Protein AF-A0A971AWN5-F1 (afdb_monomer)

Radius of gyration: 19.55 Å; Cα contacts (8 Å, |Δi|>4): 486; chains: 1; bounding box: 45×40×51 Å

Solvent-accessible surface area (backbone atoms only — not comparable to full-atom values): 12858 Å² total; per-residue (Å²): 93,34,35,28,29,27,16,75,48,89,52,53,80,24,42,32,23,41,45,63,43,64,21,57,21,34,40,41,29,32,72,80,79,68,49,71,48,74,44,77,41,77,90,55,98,41,73,68,56,18,37,55,49,42,50,50,52,44,56,74,70,57,29,44,31,37,40,26,28,34,68,48,71,76,54,46,54,55,36,46,76,71,64,21,48,52,29,45,69,43,64,96,35,28,42,47,54,49,54,54,32,40,77,67,66,72,51,49,39,76,94,58,64,89,60,84,69,68,22,35,26,29,27,9,67,35,62,50,54,80,22,43,41,17,67,30,65,89,62,25,45,12,35,29,36,30,36,73,86,76,67,50,72,46,53,45,77,44,81,83,72,62,94,88,68,89,73,67,58,67,59,54,48,52,40,54,74,74,54,38,32,32,37,38,25,50,38,74,55,65,71,61,49,54,54,35,49,75,71,63,25,46,50,27,59,42,76,75,89,38,29,39,47,56,50,52,52,31,50,77,69,68,67,53,54,71,56,64,80,73,60,99,76,74,79,81,126

Sequence (237 aa):
MKIAVGSLGTNLDAWVGGKFGYCPQFIIVDSDTMDYVVVPMPPAESEQEASLKAIRTVARNGAAVLIVQKAMPACCQVMTSLGIEVVDGVDGLTVRQAVERYLRQQLAAPESRKGAPPKIAVAALGPDLGAWVGNRFDGACYFVVVDPATMSHEALEVEPVQAGQHLRLDTIRKLVEHGVNVVATTAITPPCCQALWSLAIDVVIVKGGATVAQVVEQFKRGELGEPQAMWPGEESR

Mean predicted aligned error: 14.57 Å

pLDDT: mean 77.33, std 15.97, range [30.47, 97.44]

Nearest PDB structures (foldseek):
  2wfb-assembly1_A  TM=9.214E-01  e=1.930E-09  Megalodesulfovibrio gigas
  1rdu-assembly1_A  TM=8.723E-01  e=8.383E-08  Thermotoga maritima
  1o13-assembly1_A  TM=8.690E-01  e=3.475E-07  Thermotoga maritima
  1t3v-assembly1_A  TM=8.089E-01  e=1.462E-07  Thermotoga maritima
  2yx6-assembly2_C  TM=8.364E-01  e=8.784E-07  Pyrococcus horikoshii OT3

Foldseek 3Di:
DKEKFQFPDFDQQTWGADEQLGRQWIWIADLVPRDTDIGGQPDDPDSVRSLVVSLCVCVVVVAQEYEHQHYFPVSCVSCVVSNRQYFYNDGPDGNNRRSVCVVVVNTDGPVPDPDQPAWEWFQFCDADQQTFGDAEPLGGQWTWTARLVVRDTGTDGDDRDDPPDDEPVVVLVVCVVVRHQEYEHQDYDPVNCVVCSVSNRAYFHDHGPDGNNRVSVCVVVVNGDHRPPPDVPPPDD

Structure (mmCIF, N/CA/C/O backbone):
data_AF-A0A971AWN5-F1
#
_entry.id   AF-A0A971AWN5-F1
#
loop_
_atom_site.group_PDB
_atom_site.id
_atom_site.type_symbol
_atom_site.label_atom_id
_atom_site.label_alt_id
_atom_site.label_comp_id
_atom_site.label_asym_id
_atom_site.label_entity_id
_atom_site.label_seq_id
_atom_site.pdbx_PDB_ins_code
_atom_site.Cartn_x
_atom_site.Cartn_y
_atom_site.Cartn_z
_atom_site.occupancy
_atom_site.B_iso_or_equiv
_atom_site.auth_seq_id
_atom_site.auth_comp_id
_atom_site.auth_asym_id
_atom_site.auth_atom_id
_atom_site.pdbx_PDB_model_num
ATOM 1 N N . MET A 1 1 ? -20.057 6.122 13.475 1.00 90.50 1 MET A N 1
ATOM 2 C CA . MET A 1 1 ? -19.485 5.530 12.221 1.00 90.50 1 MET A CA 1
ATOM 3 C C . MET A 1 1 ? -18.507 4.421 12.598 1.00 90.50 1 MET A C 1
ATOM 5 O O . MET A 1 1 ? -17.886 4.533 13.639 1.00 90.50 1 MET A O 1
ATOM 9 N N . LYS A 1 2 ? -18.311 3.364 11.794 1.00 94.44 2 LYS A N 1
ATOM 10 C CA . LYS A 1 2 ? -17.345 2.298 12.137 1.00 94.44 2 LYS A CA 1
ATOM 11 C C . LYS A 1 2 ? -15.993 2.464 11.445 1.00 94.44 2 LYS A C 1
ATOM 13 O O . LYS A 1 2 ? -15.945 2.644 10.229 1.00 94.44 2 LYS A O 1
ATOM 18 N N . ILE A 1 3 ? -14.914 2.326 12.210 1.00 95.69 3 ILE A N 1
ATOM 19 C CA . ILE A 1 3 ? -13.521 2.419 11.758 1.00 95.69 3 ILE A CA 1
ATOM 20 C C . ILE A 1 3 ? -12.818 1.097 12.085 1.00 95.69 3 ILE A C 1
ATOM 22 O O . ILE A 1 3 ? -12.756 0.691 13.243 1.00 95.69 3 ILE A O 1
ATOM 26 N N . ALA A 1 4 ? -12.293 0.411 11.076 1.00 95.31 4 ALA A N 1
ATOM 27 C CA . ALA A 1 4 ? -11.466 -0.778 11.241 1.00 95.31 4 ALA A CA 1
ATOM 28 C C . ALA A 1 4 ? -9.995 -0.385 11.375 1.00 95.31 4 ALA A C 1
ATOM 30 O O . ALA A 1 4 ? -9.481 0.354 10.543 1.00 95.31 4 ALA A O 1
ATOM 31 N N . VAL A 1 5 ? -9.295 -0.915 12.374 1.00 95.00 5 VAL A N 1
ATOM 32 C CA . VAL A 1 5 ? -7.870 -0.639 12.592 1.00 95.00 5 VAL A CA 1
ATOM 33 C C . VAL A 1 5 ? -7.088 -1.945 12.664 1.00 95.00 5 VAL A C 1
ATOM 35 O O . VAL A 1 5 ? -7.406 -2.814 13.476 1.00 95.00 5 VAL A O 1
ATOM 38 N N . GLY A 1 6 ? -6.064 -2.102 11.823 1.00 93.44 6 GLY A N 1
ATOM 39 C CA . GLY A 1 6 ? -5.128 -3.225 11.917 1.00 93.44 6 GLY A CA 1
ATOM 40 C C . GLY A 1 6 ? -4.285 -3.107 13.186 1.00 93.44 6 GLY A C 1
ATOM 41 O O . GLY A 1 6 ? -3.594 -2.104 13.371 1.00 93.44 6 GLY A O 1
ATOM 42 N N . SER A 1 7 ? -4.350 -4.100 14.076 1.00 92.56 7 SER A N 1
ATOM 43 C CA . SER A 1 7 ? -3.724 -4.015 15.400 1.00 92.56 7 SER A CA 1
ATOM 44 C C . SER A 1 7 ? -2.866 -5.227 15.733 1.00 92.56 7 SER A C 1
ATOM 46 O O . SER A 1 7 ? -3.176 -6.357 15.358 1.00 92.56 7 SER A O 1
ATOM 48 N N . LEU A 1 8 ? -1.814 -4.988 16.517 1.00 88.69 8 LEU A N 1
ATOM 49 C CA . LEU A 1 8 ? -0.983 -6.027 17.128 1.00 88.69 8 LEU A CA 1
ATOM 50 C C . LEU A 1 8 ? -1.543 -6.533 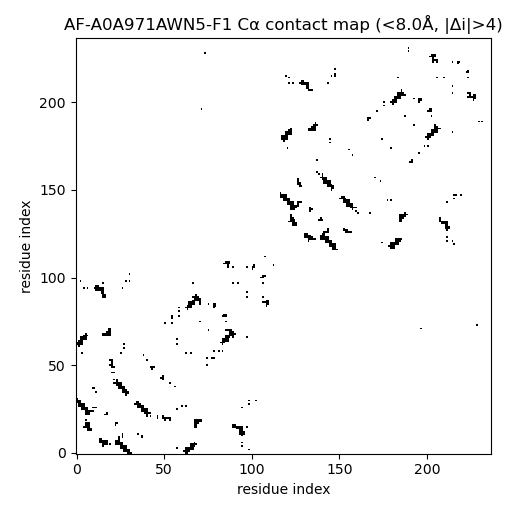18.470 1.00 88.69 8 LEU A C 1
ATOM 52 O O . LEU A 1 8 ? -0.975 -7.447 19.060 1.00 88.69 8 LEU A O 1
ATOM 56 N N . GLY A 1 9 ? -2.648 -5.966 18.963 1.00 90.56 9 GLY A N 1
ATOM 57 C CA . GLY A 1 9 ? -3.267 -6.345 20.234 1.00 90.56 9 GLY A CA 1
ATOM 58 C C . GLY A 1 9 ? -4.792 -6.237 20.210 1.00 90.56 9 GLY A C 1
ATOM 59 O O . GLY A 1 9 ? -5.392 -5.879 19.202 1.00 90.56 9 GLY A O 1
ATOM 60 N N . THR A 1 10 ? -5.427 -6.635 21.308 1.00 94.44 10 THR A N 1
ATOM 61 C CA . THR A 1 10 ? -6.881 -6.865 21.387 1.00 94.44 10 THR A CA 1
ATOM 62 C C . THR A 1 10 ? -7.623 -5.735 22.107 1.00 94.44 10 THR A C 1
ATOM 64 O O . THR A 1 10 ? -8.725 -5.944 22.604 1.00 94.44 10 THR A O 1
ATOM 67 N N . ASN A 1 11 ? -7.012 -4.560 22.258 1.00 94.56 11 ASN A N 1
ATOM 68 C CA . ASN A 1 11 ? -7.603 -3.423 22.964 1.00 94.56 11 ASN A CA 1
ATOM 69 C C . ASN A 1 11 ? -7.216 -2.096 22.294 1.00 94.56 11 ASN A C 1
ATOM 71 O O . ASN A 1 11 ? -6.336 -2.052 21.438 1.00 94.56 11 ASN A O 1
ATOM 75 N N . LEU A 1 12 ? -7.875 -1.007 22.689 1.00 93.62 12 LEU A N 1
ATOM 76 C CA . LEU A 1 12 ? -7.661 0.316 22.091 1.00 93.62 12 LEU A CA 1
ATOM 77 C C . LEU A 1 12 ? -6.273 0.918 22.377 1.00 93.62 12 LEU A C 1
ATOM 79 O O . LEU A 1 12 ? -5.834 1.807 21.650 1.00 93.62 12 LEU A O 1
ATOM 83 N N . ASP A 1 13 ? -5.580 0.436 23.406 1.00 94.31 13 ASP A N 1
ATOM 84 C CA . ASP A 1 13 ? -4.236 0.896 23.773 1.00 94.31 13 ASP A CA 1
ATOM 85 C C . ASP A 1 13 ? -3.136 0.087 23.065 1.00 94.31 13 ASP A C 1
ATOM 87 O O . ASP A 1 13 ? -1.954 0.417 23.154 1.00 94.31 13 ASP A O 1
ATOM 91 N N . ALA A 1 14 ? -3.517 -0.953 22.319 1.00 92.12 14 ALA A N 1
ATOM 92 C CA . ALA A 1 14 ? -2.613 -1.712 21.482 1.00 92.12 14 ALA A CA 1
ATOM 93 C C . ALA A 1 14 ? -2.125 -0.871 20.302 1.00 92.12 14 ALA A C 1
ATOM 95 O O . ALA A 1 14 ? -2.829 -0.002 19.786 1.00 92.12 14 ALA A O 1
ATOM 96 N N . TRP A 1 15 ? -0.918 -1.180 19.843 1.00 89.94 15 TRP A N 1
ATOM 97 C CA . TRP A 1 15 ? -0.309 -0.524 18.695 1.00 89.94 15 TRP A CA 1
ATOM 98 C C . TRP A 1 15 ? -1.048 -0.864 17.398 1.00 89.94 15 TRP A C 1
ATOM 100 O O . TRP A 1 15 ? -1.456 -2.014 17.175 1.00 89.94 15 TRP A O 1
ATOM 110 N N . VAL A 1 16 ? -1.187 0.139 16.532 1.00 89.56 16 VAL A N 1
ATOM 111 C CA . VAL A 1 16 ? -1.478 -0.070 15.113 1.00 89.56 16 VAL A CA 1
ATOM 112 C C . VAL A 1 16 ? -0.302 -0.823 14.512 1.00 89.56 16 VAL A C 1
ATOM 114 O O . VAL A 1 16 ? 0.851 -0.463 14.742 1.00 89.56 16 VAL A O 1
ATOM 117 N N . GLY A 1 17 ? -0.572 -1.888 13.765 1.00 78.50 17 GLY A N 1
ATOM 118 C CA . GLY A 1 17 ? 0.515 -2.625 13.139 1.00 78.50 17 GLY A CA 1
ATOM 119 C C . GLY A 1 17 ? 0.085 -3.807 12.289 1.00 78.50 17 GLY A C 1
ATOM 120 O O . GLY A 1 17 ? -1.039 -4.310 12.369 1.00 78.50 17 GLY A O 1
ATOM 121 N N . GLY A 1 18 ? 1.034 -4.240 11.462 1.00 67.31 18 GLY A N 1
ATOM 122 C CA . GLY A 1 18 ? 0.848 -5.266 10.447 1.00 67.31 18 GLY A CA 1
ATOM 123 C C . GLY A 1 18 ? 0.580 -4.661 9.069 1.00 67.31 18 GLY A C 1
ATOM 124 O O . GLY A 1 18 ? -0.120 -3.656 8.924 1.00 67.31 18 GLY A O 1
ATOM 125 N N . LYS A 1 19 ? 1.145 -5.297 8.038 1.00 67.75 19 LYS A N 1
ATOM 126 C CA . LYS A 1 19 ? 0.747 -5.055 6.647 1.00 67.75 19 LYS A CA 1
ATOM 127 C C . LYS A 1 19 ? -0.703 -5.504 6.469 1.00 67.75 19 LYS A C 1
ATOM 129 O O . LYS A 1 19 ? -1.114 -6.486 7.087 1.00 67.75 19 LYS A O 1
ATOM 134 N N . PHE A 1 20 ? -1.455 -4.835 5.601 1.00 64.75 20 PHE A N 1
ATOM 135 C CA . PHE A 1 20 ? -2.801 -5.263 5.233 1.00 64.75 20 PHE A CA 1
ATOM 136 C C . PHE A 1 20 ? -2.797 -6.747 4.817 1.00 64.75 20 PHE A C 1
ATOM 138 O O . PHE A 1 20 ? -1.943 -7.168 4.045 1.00 64.75 20 PHE A O 1
ATOM 145 N N . GLY A 1 21 ? -3.690 -7.551 5.407 1.00 59.72 21 GLY A N 1
ATOM 146 C CA . GLY A 1 21 ? -3.717 -9.016 5.259 1.00 59.72 21 GLY A CA 1
ATOM 147 C C . GLY A 1 21 ? -2.885 -9.795 6.292 1.00 59.72 21 GLY A C 1
ATOM 148 O O . GLY A 1 21 ? -3.270 -10.899 6.659 1.00 59.72 21 GLY A O 1
ATOM 149 N N . TYR A 1 22 ? -1.817 -9.210 6.839 1.00 70.88 22 TYR A N 1
ATOM 150 C CA . TYR A 1 22 ? -0.927 -9.835 7.834 1.00 70.88 22 TYR A CA 1
ATOM 151 C C . TYR A 1 22 ? -1.063 -9.248 9.244 1.00 70.88 22 TYR A C 1
ATOM 153 O O . TYR A 1 22 ? -0.309 -9.606 10.150 1.00 70.88 22 TYR A O 1
ATOM 161 N N . CYS A 1 23 ? -2.016 -8.341 9.449 1.00 79.38 23 CYS A N 1
ATOM 162 C CA . CYS A 1 23 ? -2.439 -7.950 10.785 1.00 79.38 23 CYS A CA 1
ATOM 163 C C . CYS A 1 23 ? -3.038 -9.182 11.487 1.00 79.38 23 CYS A C 1
ATOM 165 O O . CYS A 1 23 ? -3.909 -9.828 10.902 1.00 79.38 23 CYS A O 1
ATOM 167 N N . PRO A 1 24 ? -2.641 -9.502 12.731 1.00 83.69 24 PRO A N 1
ATOM 168 C CA . PRO A 1 24 ? -3.199 -10.646 13.453 1.00 83.69 24 PRO A CA 1
ATOM 169 C C . PRO A 1 24 ? -4.681 -10.447 13.803 1.00 83.69 24 PRO A C 1
ATOM 171 O O . PRO A 1 24 ? -5.397 -11.418 14.046 1.00 83.69 24 PRO A O 1
ATOM 174 N N . GLN A 1 25 ? -5.158 -9.200 13.819 1.00 91.56 25 GLN A N 1
ATOM 175 C CA . GLN A 1 25 ? -6.564 -8.856 14.005 1.00 91.56 25 GLN A CA 1
ATOM 176 C C . GLN A 1 25 ? -6.890 -7.447 13.513 1.00 91.56 25 GLN A C 1
ATOM 178 O O . GLN A 1 25 ? -6.012 -6.592 13.368 1.00 91.56 25 GLN A O 1
ATOM 183 N N . PHE A 1 26 ? -8.184 -7.211 13.323 1.00 94.31 26 PHE A N 1
ATOM 184 C CA . PHE A 1 26 ? -8.759 -5.881 13.183 1.00 94.31 26 PHE A CA 1
ATOM 185 C C . PHE A 1 26 ? -9.537 -5.522 14.444 1.00 94.31 26 PHE A C 1
ATOM 187 O O . PHE A 1 26 ? -10.319 -6.329 14.945 1.00 94.31 26 PHE A O 1
ATOM 194 N N . ILE A 1 27 ? -9.360 -4.302 14.935 1.00 96.31 27 ILE A N 1
ATOM 195 C CA . ILE A 1 27 ? -10.250 -3.714 15.934 1.00 96.31 27 ILE A CA 1
ATOM 196 C C . ILE A 1 27 ? -11.247 -2.829 15.193 1.00 96.31 27 ILE A C 1
ATOM 198 O O . ILE A 1 27 ? -10.849 -1.867 14.540 1.00 96.31 27 ILE A O 1
ATOM 202 N N . ILE A 1 28 ? -12.532 -3.169 15.263 1.00 97.00 28 ILE A N 1
ATOM 203 C CA . ILE A 1 28 ? -13.610 -2.368 14.679 1.00 97.00 28 ILE A CA 1
ATOM 204 C C . ILE A 1 28 ? -14.155 -1.468 15.780 1.00 97.00 28 ILE A C 1
ATOM 206 O O . ILE A 1 28 ? -14.743 -1.969 16.735 1.00 97.00 28 ILE A O 1
ATOM 210 N N . VAL A 1 29 ? -13.941 -0.165 15.646 1.00 97.19 29 VAL A N 1
ATOM 211 C CA . VAL A 1 29 ? -14.307 0.860 16.627 1.00 97.19 29 VAL A CA 1
ATOM 212 C C . VAL A 1 29 ? -15.512 1.643 16.116 1.00 97.19 29 VAL A C 1
ATOM 214 O O . VAL A 1 29 ? -15.525 2.064 14.959 1.00 97.19 29 VAL A O 1
ATOM 217 N N . ASP A 1 30 ? -16.515 1.853 16.961 1.00 95.69 30 ASP A N 1
ATOM 218 C CA . ASP A 1 30 ? -17.552 2.851 16.719 1.00 95.69 30 ASP A CA 1
ATOM 219 C C . ASP A 1 30 ? -17.021 4.235 17.116 1.00 95.69 30 ASP A C 1
ATOM 221 O O . ASP A 1 30 ? -16.657 4.467 18.265 1.00 95.69 30 ASP A O 1
ATOM 225 N N . SER A 1 31 ? -16.941 5.157 16.160 1.00 89.81 31 SER A N 1
ATOM 226 C CA . SER A 1 31 ? -16.421 6.511 16.362 1.00 89.81 31 SER A CA 1
ATOM 227 C C . SER A 1 31 ? -17.230 7.345 17.347 1.00 89.81 31 SER A C 1
ATOM 229 O O . SER A 1 31 ? -16.700 8.318 17.876 1.00 89.81 31 SER A O 1
ATOM 231 N N . ASP A 1 32 ? -18.506 7.014 17.545 1.00 89.69 32 ASP A N 1
ATOM 232 C CA . ASP A 1 32 ? -19.436 7.855 18.292 1.00 89.69 32 ASP A CA 1
ATOM 233 C C . ASP A 1 32 ? -19.410 7.483 19.781 1.00 89.69 32 ASP A C 1
ATOM 235 O O . ASP A 1 32 ? -19.494 8.359 20.642 1.00 89.69 32 ASP A O 1
ATOM 239 N N . THR A 1 33 ? -19.231 6.193 20.094 1.00 93.62 33 THR A N 1
ATOM 240 C CA . THR A 1 33 ? -19.182 5.682 21.477 1.00 93.62 33 THR A CA 1
ATOM 241 C C . THR A 1 33 ? -17.792 5.240 21.931 1.00 93.62 33 THR A C 1
ATOM 243 O O . THR A 1 33 ? -17.566 5.091 23.130 1.00 93.62 33 THR A O 1
ATOM 246 N N . MET A 1 34 ? -16.850 5.047 21.002 1.00 90.75 34 MET A N 1
ATOM 247 C CA . MET A 1 34 ? -15.561 4.372 21.215 1.00 90.75 34 MET A CA 1
ATOM 248 C C . MET A 1 34 ? -15.679 2.905 21.660 1.00 90.75 34 MET A C 1
ATOM 250 O O . MET A 1 34 ? -14.679 2.307 22.072 1.00 90.75 34 MET A O 1
ATOM 254 N N . ASP A 1 35 ? -16.863 2.297 21.542 1.00 95.44 35 ASP A N 1
ATOM 255 C CA . ASP A 1 35 ? -17.019 0.853 21.707 1.00 95.44 35 ASP A CA 1
ATOM 256 C C . ASP A 1 35 ? -16.288 0.117 20.588 1.00 95.44 35 ASP A C 1
ATOM 258 O O . ASP A 1 35 ? -16.184 0.604 19.460 1.00 95.44 35 ASP A O 1
ATOM 262 N N . TYR A 1 36 ? -15.776 -1.076 20.884 1.00 97.44 36 TYR A N 1
ATOM 263 C CA . TYR A 1 36 ? -15.017 -1.833 19.903 1.00 97.44 36 TYR A CA 1
ATOM 264 C C . TYR A 1 36 ? -15.255 -3.333 19.982 1.00 97.44 36 TYR A C 1
ATOM 266 O O . TYR A 1 36 ? -15.551 -3.897 21.036 1.00 97.44 36 TYR A O 1
ATOM 274 N N . VAL A 1 37 ? -15.060 -3.989 18.842 1.00 96.44 37 VAL A N 1
ATOM 275 C CA . VAL A 1 37 ? -14.991 -5.445 18.734 1.00 96.44 37 VAL A CA 1
ATOM 276 C C . VAL A 1 37 ? -13.666 -5.853 18.114 1.00 96.44 37 VAL A C 1
ATOM 278 O O . VAL A 1 37 ? -13.151 -5.201 17.205 1.00 96.44 37 VAL A O 1
ATOM 281 N N . VAL A 1 38 ? -13.108 -6.949 18.615 1.00 96.44 38 VAL A N 1
ATOM 282 C CA . VAL A 1 38 ? -11.872 -7.526 18.090 1.00 96.44 38 VAL A CA 1
ATOM 283 C C . VAL A 1 38 ? -12.235 -8.637 17.123 1.00 96.44 38 VAL A C 1
ATOM 285 O O . VAL A 1 38 ? -12.947 -9.575 17.482 1.00 96.44 38 VAL A O 1
ATOM 288 N N . VAL A 1 39 ? -11.732 -8.540 15.898 1.00 94.12 39 VAL A N 1
ATOM 289 C CA . VAL A 1 39 ? -11.942 -9.535 14.853 1.00 94.12 39 VAL A CA 1
ATOM 290 C C . VAL A 1 39 ? -10.604 -10.194 14.524 1.00 94.12 39 VAL A C 1
ATOM 292 O O . VAL A 1 39 ? -9.776 -9.583 13.842 1.00 94.12 39 VAL A O 1
ATOM 295 N N . PRO A 1 40 ? -10.361 -11.423 15.010 1.00 90.50 40 PRO A N 1
ATOM 296 C CA . PRO A 1 40 ? -9.111 -12.118 14.756 1.00 90.50 40 PRO A CA 1
ATOM 297 C C . PRO A 1 40 ? -8.969 -12.460 13.272 1.00 90.50 40 PRO A C 1
ATOM 299 O O . PRO A 1 40 ? -9.936 -12.824 12.599 1.00 90.50 40 PRO A O 1
ATOM 302 N N . MET A 1 41 ? -7.738 -12.387 12.777 1.00 87.31 41 MET A N 1
ATOM 303 C CA . MET A 1 41 ? -7.351 -12.794 11.433 1.00 87.31 41 MET A CA 1
ATOM 304 C C . MET A 1 41 ? -6.483 -14.051 11.541 1.00 87.31 41 MET A C 1
ATOM 306 O O . MET A 1 41 ? -5.282 -13.956 11.789 1.00 87.31 41 MET A O 1
ATOM 310 N N . PRO A 1 42 ? -7.077 -15.251 11.382 1.00 78.69 42 PRO A N 1
ATOM 311 C CA . PRO A 1 42 ? -6.307 -16.485 11.356 1.00 78.69 42 PRO A CA 1
ATOM 312 C C . PRO A 1 42 ? -5.260 -16.438 10.238 1.00 78.69 42 PRO A C 1
ATOM 314 O O . PRO A 1 42 ? -5.568 -15.834 9.198 1.00 78.69 42 PRO A O 1
ATOM 317 N N . PRO A 1 43 ? -4.116 -17.130 10.409 1.00 73.88 43 PRO A N 1
ATOM 318 C CA . PRO A 1 43 ? -3.085 -17.239 9.384 1.00 73.88 43 PRO A CA 1
ATOM 319 C C . PRO A 1 43 ? -3.689 -17.636 8.036 1.00 73.88 43 PRO A C 1
ATOM 321 O O . PRO A 1 43 ? -4.657 -18.397 7.987 1.00 73.88 43 PRO A O 1
ATOM 324 N N . ALA A 1 44 ? -3.130 -17.095 6.962 1.00 74.12 44 ALA A N 1
ATOM 325 C CA . ALA A 1 44 ? -3.507 -17.424 5.594 1.00 74.12 44 ALA A CA 1
ATOM 326 C C . ALA A 1 44 ? -2.351 -18.162 4.915 1.00 74.12 44 ALA A C 1
ATOM 328 O O . ALA A 1 44 ? -1.188 -17.907 5.238 1.00 74.12 44 ALA A O 1
ATOM 329 N N . GLU A 1 45 ? -2.660 -19.049 3.969 1.00 74.69 45 GLU A N 1
ATOM 330 C CA . GLU A 1 45 ? -1.640 -19.823 3.249 1.00 74.69 45 GLU A CA 1
ATOM 331 C C . GLU A 1 45 ? -0.990 -19.016 2.116 1.00 74.69 45 GLU A C 1
ATOM 333 O O . GLU A 1 45 ? 0.086 -19.360 1.631 1.00 74.69 45 GLU A O 1
ATOM 338 N N . SER A 1 46 ? -1.612 -17.902 1.718 1.00 74.50 46 SER A N 1
ATOM 339 C CA . SER A 1 46 ? -1.082 -16.970 0.722 1.00 74.50 46 SER A CA 1
ATOM 340 C C . SER A 1 46 ? -1.442 -15.516 1.036 1.00 74.50 46 SER A C 1
ATOM 342 O O . SER A 1 46 ? -2.441 -15.226 1.696 1.00 74.50 46 SER A O 1
ATOM 344 N N . GLU A 1 47 ? -0.651 -14.582 0.504 1.00 67.31 47 GLU A N 1
ATOM 345 C CA . GLU A 1 47 ? -0.896 -13.131 0.571 1.00 67.31 47 GLU A CA 1
ATOM 346 C C . GLU A 1 47 ? -2.260 -12.735 -0.013 1.00 67.31 47 GLU A C 1
ATOM 348 O O . GLU A 1 47 ? -2.971 -11.874 0.514 1.00 67.31 47 GLU A O 1
ATOM 353 N N . GLN A 1 48 ? -2.649 -13.417 -1.088 1.00 71.31 48 GLN A N 1
ATOM 354 C CA . GLN A 1 48 ? -3.908 -13.210 -1.787 1.00 71.31 48 GLN A CA 1
ATOM 355 C C . GLN A 1 48 ? -5.108 -13.623 -0.928 1.00 71.31 48 GLN A C 1
ATOM 357 O O . GLN A 1 48 ? -6.092 -12.886 -0.826 1.00 71.31 48 GLN A O 1
ATOM 362 N N . GLU A 1 49 ? -5.020 -14.780 -0.270 1.00 78.50 49 GLU A N 1
ATOM 363 C CA . GLU A 1 49 ? -6.046 -15.236 0.663 1.00 78.50 49 GLU A CA 1
ATOM 364 C C . GLU A 1 49 ? -6.145 -14.294 1.871 1.00 78.50 49 GLU A C 1
ATOM 366 O O . GLU A 1 49 ? -7.248 -13.893 2.254 1.00 78.50 49 GLU A O 1
ATOM 371 N N . ALA A 1 50 ? -4.998 -13.881 2.419 1.00 79.06 50 ALA A N 1
ATOM 372 C CA . ALA A 1 50 ? -4.908 -12.956 3.544 1.00 79.06 50 ALA A CA 1
ATOM 373 C C . ALA A 1 50 ? -5.622 -11.628 3.239 1.00 79.06 50 ALA A C 1
ATOM 375 O O . ALA A 1 50 ? -6.467 -11.161 4.009 1.00 79.06 50 ALA A O 1
ATOM 376 N N . SER A 1 51 ? -5.337 -11.069 2.063 1.00 79.50 51 SER A N 1
ATOM 377 C CA . SER A 1 51 ? -5.910 -9.822 1.558 1.00 79.50 51 SER A CA 1
ATOM 378 C C . SER A 1 51 ? -7.414 -9.919 1.313 1.00 79.50 51 SER A C 1
ATOM 380 O O . SER A 1 51 ? -8.178 -9.094 1.813 1.00 79.50 51 SER A O 1
ATOM 382 N N . LEU A 1 52 ? -7.882 -10.951 0.604 1.00 83.00 52 LEU A N 1
ATOM 383 C CA . LEU A 1 52 ? -9.309 -11.128 0.321 1.00 83.00 52 LEU A CA 1
ATOM 384 C C . LEU A 1 52 ? -10.121 -11.337 1.605 1.00 83.00 52 LEU A C 1
ATOM 386 O O . LEU A 1 52 ? -11.236 -10.825 1.744 1.00 83.00 52 LEU A O 1
ATOM 390 N N . LYS A 1 53 ? -9.558 -12.082 2.557 1.00 85.25 53 LYS A N 1
ATOM 391 C CA . LYS A 1 53 ? -10.151 -12.299 3.874 1.00 85.25 53 LYS A CA 1
ATOM 392 C C . LYS A 1 53 ? -10.221 -10.998 4.661 1.00 85.25 53 LYS A C 1
ATOM 394 O O . LYS A 1 53 ? -11.288 -10.693 5.182 1.00 85.25 53 LYS A O 1
ATOM 399 N N . ALA A 1 54 ? -9.149 -10.205 4.685 1.00 86.75 54 ALA A N 1
ATOM 400 C CA . ALA A 1 54 ? -9.144 -8.891 5.322 1.00 86.75 54 ALA A CA 1
ATOM 401 C C . ALA A 1 54 ? -10.212 -7.974 4.710 1.00 86.75 54 ALA A C 1
ATOM 403 O O . ALA A 1 54 ? -11.005 -7.391 5.448 1.00 86.75 54 ALA A O 1
ATOM 404 N N . ILE A 1 55 ? -10.312 -7.933 3.375 1.00 86.81 55 ILE A N 1
ATOM 405 C CA . ILE A 1 55 ? -11.325 -7.139 2.670 1.00 86.81 55 ILE A CA 1
ATOM 406 C C . ILE A 1 55 ? -12.734 -7.526 3.105 1.00 86.81 55 ILE A C 1
ATOM 408 O O . ILE A 1 55 ? -13.519 -6.683 3.542 1.00 86.81 55 ILE A O 1
ATOM 412 N N . ARG A 1 56 ? -13.047 -8.823 3.039 1.00 87.50 56 ARG A N 1
ATOM 413 C CA . ARG A 1 56 ? -14.358 -9.346 3.436 1.00 87.50 56 ARG A CA 1
ATOM 414 C C . ARG A 1 56 ? -14.649 -9.084 4.905 1.00 87.50 56 ARG A C 1
ATOM 416 O O . ARG A 1 56 ? -15.785 -8.764 5.232 1.00 87.50 56 ARG A O 1
ATOM 423 N N . THR A 1 57 ? -13.659 -9.230 5.778 1.00 89.94 57 THR A N 1
ATOM 424 C CA . THR A 1 57 ? -13.806 -8.998 7.215 1.00 89.94 57 THR A CA 1
ATOM 425 C C . THR A 1 57 ? -14.169 -7.547 7.500 1.00 89.94 57 THR A C 1
ATOM 427 O O . THR A 1 57 ? -15.166 -7.296 8.174 1.00 89.94 57 THR A O 1
ATOM 430 N N . VAL A 1 58 ? -13.411 -6.594 6.960 1.00 91.19 58 VAL A N 1
ATOM 431 C CA . VAL A 1 58 ? -13.648 -5.158 7.165 1.00 91.19 58 VAL A CA 1
ATOM 432 C C . VAL A 1 58 ? -15.017 -4.758 6.604 1.00 91.19 58 VAL A C 1
ATOM 434 O O . VAL A 1 58 ? -15.830 -4.179 7.328 1.00 91.19 58 VAL A O 1
ATOM 437 N N . ALA A 1 59 ? -15.330 -5.174 5.373 1.00 86.75 59 ALA A N 1
ATOM 438 C CA . ALA A 1 59 ? -16.607 -4.873 4.726 1.00 86.75 59 ALA A CA 1
ATOM 439 C C . ALA A 1 59 ? -17.812 -5.485 5.465 1.00 86.75 59 ALA A C 1
ATOM 441 O O . ALA A 1 59 ? -18.806 -4.804 5.706 1.00 86.75 59 ALA A O 1
ATOM 442 N N . ARG A 1 60 ? -17.730 -6.754 5.896 1.00 91.31 60 ARG A N 1
ATOM 443 C CA . ARG A 1 60 ? -18.813 -7.429 6.644 1.00 91.31 60 ARG A CA 1
ATOM 444 C C . ARG A 1 60 ? -19.101 -6.786 7.993 1.00 91.31 60 ARG A C 1
ATOM 446 O O . ARG A 1 60 ? -20.228 -6.868 8.469 1.00 91.31 60 ARG A O 1
ATOM 453 N N . ASN A 1 61 ? -18.100 -6.164 8.608 1.00 91.38 61 ASN A N 1
ATOM 454 C CA . ASN A 1 61 ? -18.279 -5.446 9.865 1.00 91.38 61 ASN A CA 1
ATOM 455 C C . ASN A 1 61 ? -18.859 -4.033 9.673 1.00 91.38 61 ASN A C 1
ATOM 457 O O . ASN A 1 61 ? -19.152 -3.360 10.665 1.00 91.38 61 ASN A O 1
ATOM 461 N N . GLY A 1 62 ? -19.082 -3.605 8.425 1.00 86.94 62 GLY A N 1
ATOM 462 C CA . GLY A 1 62 ? -19.666 -2.309 8.087 1.00 86.94 62 GLY A CA 1
ATOM 463 C C . GLY A 1 62 ? -18.738 -1.139 8.394 1.00 86.9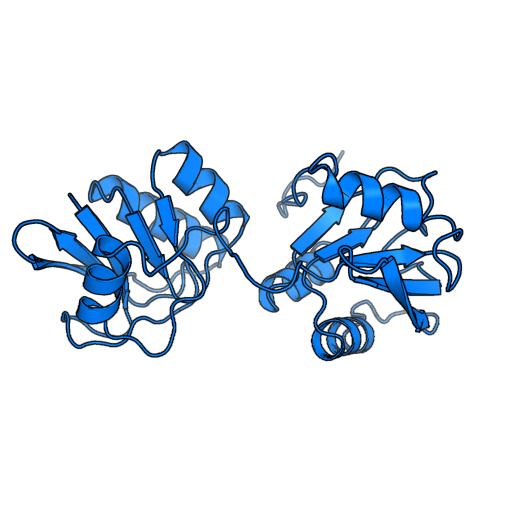4 62 GLY A C 1
ATOM 464 O O . GLY A 1 62 ? -19.220 -0.060 8.728 1.00 86.94 62 GLY A O 1
ATOM 465 N N . ALA A 1 63 ? -17.423 -1.364 8.363 1.00 93.12 63 ALA A N 1
ATOM 466 C CA . ALA A 1 63 ? -16.454 -0.293 8.521 1.00 93.12 63 ALA A CA 1
ATOM 467 C C . ALA A 1 63 ? -16.505 0.636 7.303 1.00 93.12 63 ALA A C 1
ATOM 469 O O . ALA A 1 63 ? -16.451 0.168 6.171 1.00 93.12 63 ALA A O 1
ATOM 470 N N . ALA A 1 64 ? -16.599 1.939 7.551 1.00 89.50 64 ALA A N 1
ATOM 471 C CA . ALA A 1 64 ? -16.510 2.975 6.524 1.00 89.50 64 ALA A CA 1
ATOM 472 C C . ALA A 1 64 ? -15.058 3.404 6.271 1.00 89.50 64 ALA A C 1
ATOM 474 O O . ALA A 1 64 ? -14.755 4.000 5.245 1.00 89.50 64 ALA A O 1
ATOM 475 N N . VAL A 1 65 ? -14.166 3.104 7.217 1.00 92.06 65 VAL A N 1
ATOM 476 C CA . VAL A 1 65 ? -12.764 3.518 7.197 1.00 92.06 65 VAL A CA 1
ATOM 477 C C . VAL A 1 65 ? -11.903 2.347 7.639 1.00 92.06 65 VAL A C 1
ATOM 479 O O . VAL A 1 65 ? -12.255 1.639 8.585 1.00 92.06 65 VAL A O 1
ATOM 482 N N . LEU A 1 66 ? -10.766 2.162 6.987 1.00 92.12 66 LEU A N 1
ATOM 483 C CA . LEU A 1 66 ? -9.724 1.214 7.329 1.00 92.12 66 LEU A CA 1
ATOM 484 C C . LEU A 1 66 ? -8.431 1.973 7.622 1.00 92.12 66 LEU A C 1
ATOM 486 O O . LEU A 1 66 ? -7.907 2.645 6.744 1.00 92.12 66 LEU A O 1
ATOM 490 N N . ILE A 1 67 ? -7.869 1.794 8.813 1.00 92.44 67 ILE A N 1
ATOM 491 C CA . ILE A 1 67 ? -6.572 2.340 9.207 1.00 92.44 67 ILE A CA 1
ATOM 492 C C . ILE A 1 67 ? -5.568 1.200 9.369 1.00 92.44 67 ILE A C 1
ATOM 494 O O . ILE A 1 67 ? -5.782 0.272 10.154 1.00 92.44 67 ILE A O 1
ATOM 498 N N . VAL A 1 68 ? -4.452 1.262 8.648 1.00 90.44 68 VAL A N 1
ATOM 499 C CA . VAL A 1 68 ? -3.387 0.251 8.704 1.00 90.44 68 VAL A CA 1
ATOM 500 C C . VAL A 1 68 ? -2.000 0.877 8.598 1.00 90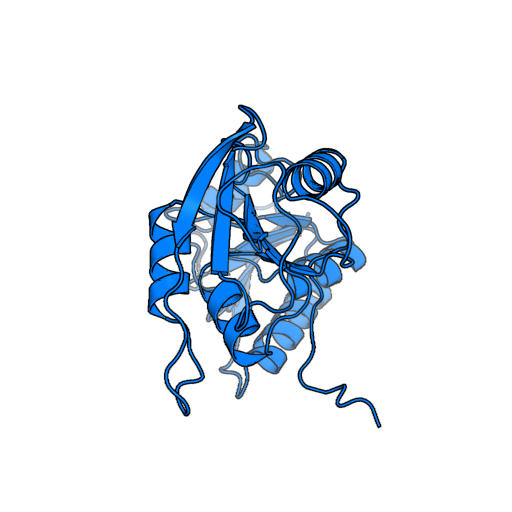.44 68 VAL A C 1
ATOM 502 O O . VAL A 1 68 ? -1.830 1.982 8.089 1.00 90.44 68 VAL A O 1
ATOM 505 N N . GLN A 1 69 ? -0.980 0.134 9.030 1.00 84.88 69 GLN A N 1
ATOM 506 C CA . GLN A 1 69 ? 0.412 0.559 8.865 1.00 84.88 69 GLN A CA 1
ATOM 507 C C . GLN A 1 69 ? 0.797 0.637 7.387 1.00 84.88 69 GLN A C 1
ATOM 509 O O . GLN A 1 69 ? 1.433 1.592 6.951 1.00 84.88 69 GLN A O 1
ATOM 514 N N . LYS A 1 70 ? 0.389 -0.355 6.591 1.00 80.38 70 LYS A N 1
ATOM 515 C CA . LYS A 1 70 ? 0.645 -0.377 5.151 1.00 80.38 70 LYS A CA 1
ATOM 516 C C . LYS A 1 70 ? -0.487 -1.079 4.423 1.00 80.38 70 LYS A C 1
ATOM 518 O O . LYS A 1 70 ? -0.737 -2.257 4.683 1.00 80.38 70 LYS A O 1
ATOM 523 N N . ALA A 1 71 ? -1.138 -0.372 3.510 1.00 77.88 71 ALA A N 1
ATOM 524 C CA . ALA A 1 71 ? -2.137 -0.951 2.628 1.00 77.88 71 ALA A CA 1
ATOM 525 C C . ALA A 1 71 ? -1.488 -1.439 1.325 1.00 77.88 71 ALA A C 1
ATOM 527 O O . ALA A 1 71 ? -0.494 -0.879 0.865 1.00 77.88 71 ALA A O 1
ATOM 528 N N . MET A 1 72 ? -2.025 -2.513 0.746 1.00 70.81 72 MET A N 1
ATOM 529 C CA . MET A 1 72 ? -1.613 -2.962 -0.585 1.00 70.81 72 MET A CA 1
ATOM 530 C C . MET A 1 72 ? -2.423 -2.217 -1.654 1.00 70.81 72 MET A C 1
ATOM 532 O O . MET A 1 72 ? -3.644 -2.160 -1.500 1.00 70.81 72 MET A O 1
ATOM 536 N N . PRO A 1 73 ? -1.816 -1.738 -2.758 1.00 63.84 73 PRO A N 1
ATOM 537 C CA . PRO A 1 73 ? -2.518 -0.952 -3.781 1.00 63.84 73 PRO A CA 1
ATOM 538 C C . PRO A 1 73 ? -3.786 -1.631 -4.317 1.00 63.84 73 PRO A C 1
ATOM 540 O O . PRO A 1 73 ? -4.860 -1.032 -4.333 1.00 63.84 73 PRO A O 1
ATOM 543 N N . ALA A 1 74 ? -3.695 -2.926 -4.638 1.00 65.19 74 ALA A N 1
ATOM 544 C CA . ALA A 1 74 ? -4.837 -3.716 -5.101 1.00 65.19 74 ALA A CA 1
ATOM 545 C C . ALA A 1 74 ? -5.971 -3.795 -4.060 1.00 65.19 74 ALA A C 1
ATOM 547 O O . ALA A 1 74 ? -7.150 -3.829 -4.404 1.00 65.19 74 ALA A O 1
ATOM 548 N N . CYS A 1 75 ? -5.630 -3.799 -2.770 1.00 74.19 75 CYS A N 1
ATOM 549 C CA . CYS A 1 75 ? -6.616 -3.830 -1.695 1.00 74.19 75 CYS A CA 1
ATOM 550 C C . CYS A 1 75 ? -7.256 -2.465 -1.469 1.00 74.19 75 CYS A C 1
ATOM 552 O O . CYS A 1 75 ? -8.458 -2.413 -1.218 1.00 74.19 75 CYS A O 1
ATOM 554 N N . CYS A 1 76 ? -6.481 -1.384 -1.597 1.00 74.50 76 CYS A N 1
ATOM 555 C CA . CYS A 1 76 ? -7.004 -0.022 -1.573 1.00 74.50 76 CYS A CA 1
ATOM 556 C C . CYS A 1 76 ? -8.088 0.151 -2.631 1.00 74.50 76 CYS A C 1
ATOM 558 O O . CYS A 1 76 ? -9.182 0.582 -2.303 1.00 74.50 76 CYS A O 1
ATOM 560 N N . GLN A 1 77 ? -7.829 -0.272 -3.870 1.00 66.88 77 GLN A N 1
ATOM 561 C CA . GLN A 1 77 ? -8.789 -0.117 -4.962 1.00 66.88 77 GLN A CA 1
ATOM 562 C C . GLN A 1 77 ? -10.107 -0.853 -4.687 1.00 66.88 77 GLN A C 1
ATOM 564 O O . GLN A 1 77 ? -11.187 -0.279 -4.825 1.00 66.88 77 GLN A O 1
ATOM 569 N N . VAL A 1 78 ? -10.031 -2.108 -4.228 1.00 74.69 78 VAL A N 1
ATOM 570 C CA . VAL A 1 78 ? -11.231 -2.883 -3.880 1.00 74.69 78 VAL A CA 1
ATOM 571 C C . VAL A 1 78 ? -11.970 -2.247 -2.700 1.00 74.69 78 VAL A C 1
ATOM 573 O O . VAL A 1 78 ? -13.187 -2.105 -2.754 1.00 74.69 78 VAL A O 1
ATOM 576 N N . MET A 1 79 ? -11.262 -1.824 -1.655 1.00 80.50 79 MET A N 1
ATOM 577 C CA . MET A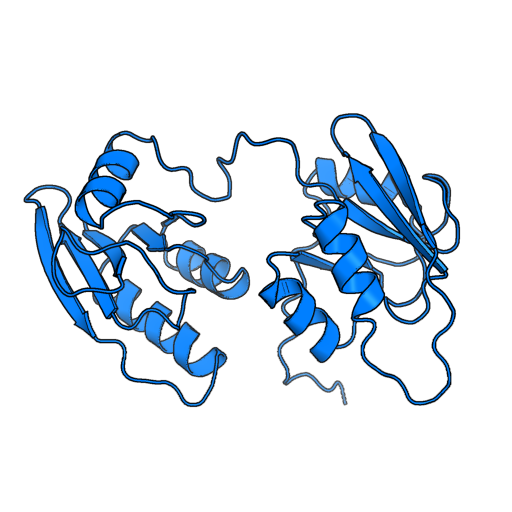 1 79 ? -11.848 -1.137 -0.498 1.00 80.50 79 MET A CA 1
ATOM 578 C C . MET A 1 79 ? -12.561 0.158 -0.893 1.00 80.50 79 MET A C 1
ATOM 580 O O . MET A 1 79 ? -13.730 0.333 -0.555 1.00 80.50 79 MET A O 1
ATOM 584 N N . THR A 1 80 ? -11.912 1.006 -1.689 1.00 77.50 80 THR A N 1
ATOM 585 C CA . THR A 1 80 ? -12.497 2.250 -2.196 1.00 77.50 80 THR A CA 1
ATOM 586 C C . THR A 1 80 ? -13.732 1.969 -3.053 1.00 77.50 80 THR A C 1
ATOM 588 O O . THR A 1 80 ? -14.745 2.648 -2.903 1.00 77.50 80 THR A O 1
ATOM 591 N N . SER A 1 81 ? -13.715 0.915 -3.883 1.00 72.56 81 SER A N 1
ATOM 592 C CA . SER A 1 81 ? -14.888 0.493 -4.672 1.00 72.56 81 SER A CA 1
ATOM 593 C C . SER A 1 81 ? -16.074 0.041 -3.807 1.00 72.56 81 SER A C 1
ATOM 595 O O . SER A 1 81 ? -17.227 0.148 -4.222 1.00 72.56 81 SER A O 1
ATOM 597 N N . LEU A 1 82 ? -15.796 -0.428 -2.586 1.00 76.12 82 LEU A N 1
ATOM 598 C CA . LEU A 1 82 ? -16.786 -0.789 -1.571 1.00 76.12 82 LEU A CA 1
ATOM 599 C C . LEU A 1 82 ? -17.221 0.414 -0.714 1.00 76.12 82 LEU A C 1
ATOM 601 O O . LEU A 1 82 ? -17.997 0.235 0.223 1.00 76.12 82 LEU A O 1
ATOM 605 N N . GLY A 1 83 ? -16.737 1.624 -1.019 1.00 77.31 83 GLY A N 1
ATOM 606 C CA . GLY A 1 83 ? -17.014 2.837 -0.251 1.00 77.31 83 GLY A CA 1
ATOM 607 C C . GLY A 1 83 ? -16.260 2.911 1.079 1.00 77.31 83 GLY A C 1
ATOM 608 O O . GLY A 1 83 ? -16.691 3.635 1.972 1.00 77.31 83 GLY A O 1
ATOM 609 N N . ILE A 1 84 ? -15.174 2.147 1.228 1.00 86.12 84 ILE A N 1
ATOM 610 C CA . ILE A 1 84 ? -14.342 2.118 2.433 1.00 86.12 84 ILE A CA 1
ATOM 611 C C . ILE A 1 84 ? -13.119 3.000 2.191 1.00 86.12 84 ILE A C 1
ATOM 613 O O . ILE A 1 84 ? -12.299 2.707 1.320 1.00 86.12 84 ILE A O 1
ATOM 617 N N . GLU A 1 85 ? -12.975 4.060 2.979 1.00 85.62 85 GLU A N 1
ATOM 618 C CA . GLU A 1 85 ? -11.782 4.902 2.959 1.00 85.62 85 GLU A CA 1
ATOM 619 C C . GLU A 1 85 ? -10.595 4.129 3.537 1.00 85.62 85 GLU A C 1
ATOM 621 O O . GLU A 1 85 ? -10.690 3.548 4.617 1.00 85.62 85 GLU A O 1
ATOM 626 N N . VAL A 1 86 ? -9.459 4.129 2.844 1.00 86.81 86 VAL A N 1
ATOM 627 C CA . VAL A 1 86 ? -8.232 3.497 3.339 1.00 86.81 86 VAL A CA 1
ATOM 628 C C . VAL A 1 86 ? -7.252 4.571 3.775 1.00 86.81 86 VAL A C 1
ATOM 630 O O . VAL A 1 86 ? -6.931 5.470 3.010 1.00 86.81 86 VAL A O 1
ATOM 633 N N . VAL A 1 87 ? -6.753 4.446 4.997 1.00 87.38 87 VAL A N 1
ATOM 634 C CA . VAL A 1 87 ? -5.736 5.295 5.611 1.00 87.38 87 VAL A CA 1
ATOM 635 C C . VAL A 1 87 ? -4.530 4.409 5.906 1.00 87.38 87 VAL A C 1
ATOM 637 O O . VAL A 1 87 ? -4.593 3.498 6.736 1.00 87.38 87 VAL A O 1
ATOM 640 N N . ASP A 1 88 ? -3.434 4.647 5.193 1.00 86.31 88 ASP A N 1
ATOM 641 C CA . ASP A 1 88 ? -2.198 3.876 5.299 1.00 86.31 88 ASP A CA 1
ATOM 642 C C . ASP A 1 88 ? -1.045 4.705 5.886 1.00 86.31 88 ASP A C 1
ATOM 644 O O . ASP A 1 88 ? -1.179 5.898 6.154 1.00 86.31 88 ASP A O 1
ATOM 648 N N . GLY A 1 89 ? 0.100 4.065 6.141 1.00 78.62 89 GLY A N 1
ATOM 649 C CA . GLY A 1 89 ? 1.279 4.737 6.695 1.00 78.62 89 GLY A CA 1
ATOM 650 C C . GLY A 1 89 ? 1.160 5.085 8.180 1.00 78.62 89 GLY A C 1
ATOM 651 O O . GLY A 1 89 ? 1.940 5.892 8.685 1.00 78.62 89 GLY A O 1
ATOM 652 N N . VAL A 1 90 ? 0.188 4.503 8.888 1.00 83.88 90 VAL A N 1
ATOM 653 C CA . VAL A 1 90 ? -0.043 4.786 10.306 1.00 83.88 90 VAL A CA 1
ATOM 654 C C . VAL A 1 90 ? 0.829 3.881 11.166 1.00 83.88 90 VAL A C 1
ATOM 656 O O . VAL A 1 90 ? 0.541 2.699 11.339 1.00 83.88 90 VAL A O 1
ATOM 659 N N . ASP A 1 91 ? 1.891 4.453 11.720 1.00 81.62 91 ASP A N 1
ATOM 660 C CA . ASP A 1 91 ? 2.839 3.763 12.594 1.00 81.62 91 ASP A CA 1
ATOM 661 C C . ASP A 1 91 ? 3.069 4.555 13.888 1.00 81.62 91 ASP A C 1
ATOM 663 O O . ASP A 1 91 ? 2.822 5.763 13.951 1.00 81.62 91 ASP A O 1
ATOM 667 N N . GLY A 1 92 ? 3.529 3.878 14.939 1.00 79.81 92 GLY A N 1
ATOM 668 C CA . GLY A 1 92 ? 3.866 4.502 16.218 1.00 79.81 92 GLY A CA 1
ATOM 669 C C . GLY A 1 92 ? 2.669 5.099 16.966 1.00 79.81 92 GLY A C 1
ATOM 670 O O . GLY A 1 92 ? 2.861 5.967 17.816 1.00 79.81 92 GLY A O 1
ATOM 671 N N . LEU A 1 93 ? 1.447 4.645 16.668 1.00 87.69 93 LEU A N 1
ATOM 672 C CA . LEU A 1 93 ? 0.216 5.059 17.346 1.00 87.69 93 LEU A CA 1
ATOM 673 C C . LEU A 1 93 ? -0.521 3.865 17.938 1.00 87.69 93 LEU A C 1
ATOM 675 O O . LEU A 1 93 ? -0.480 2.761 17.393 1.00 87.69 93 LEU A O 1
ATOM 679 N N . THR A 1 94 ? -1.249 4.103 19.026 1.00 93.94 94 THR A N 1
ATOM 680 C CA . THR A 1 94 ? -2.257 3.150 19.502 1.00 93.94 94 THR A CA 1
ATOM 681 C C . THR A 1 94 ? -3.509 3.205 18.630 1.00 93.94 94 THR A C 1
ATOM 683 O O . THR A 1 94 ? -3.759 4.193 17.937 1.00 93.94 94 THR A O 1
ATOM 686 N N . VAL A 1 95 ? -4.335 2.161 18.682 1.00 94.75 95 VAL A N 1
ATOM 687 C CA . VAL A 1 95 ? -5.621 2.112 17.969 1.00 94.75 95 VAL A CA 1
ATOM 688 C C . VAL A 1 95 ? -6.500 3.308 18.343 1.00 94.75 95 VAL A C 1
ATOM 690 O O . VAL A 1 95 ? -7.037 3.972 17.458 1.00 94.75 95 VAL A O 1
ATOM 693 N N . ARG A 1 96 ? -6.579 3.650 19.636 1.00 94.12 96 ARG A N 1
ATOM 694 C CA . ARG A 1 96 ? -7.280 4.844 20.131 1.00 94.12 96 ARG A CA 1
ATOM 695 C C . ARG A 1 96 ? -6.756 6.114 19.473 1.00 94.12 96 ARG A C 1
ATOM 697 O O . ARG A 1 96 ? -7.534 6.889 18.930 1.00 94.12 96 ARG A O 1
ATOM 704 N N . GLN A 1 97 ? -5.438 6.311 19.505 1.00 90.81 97 GLN A N 1
ATOM 705 C CA . GLN A 1 97 ? -4.801 7.501 18.945 1.00 90.81 97 GLN A CA 1
ATOM 706 C C . GLN A 1 97 ? -5.017 7.602 17.436 1.00 90.81 97 GLN A C 1
ATOM 708 O O . GLN A 1 97 ? -5.225 8.698 16.925 1.00 90.81 97 GLN A O 1
ATOM 713 N N . ALA A 1 98 ? -4.978 6.480 16.721 1.00 92.50 98 ALA A N 1
ATOM 714 C CA . ALA A 1 98 ? -5.228 6.447 15.290 1.00 92.50 98 ALA A CA 1
ATOM 715 C C . ALA A 1 98 ? -6.669 6.864 14.963 1.00 92.50 98 ALA A C 1
ATOM 717 O O . ALA A 1 98 ? -6.870 7.747 14.132 1.00 92.50 98 ALA A O 1
ATOM 718 N N . VAL A 1 99 ? -7.661 6.315 15.671 1.00 93.00 99 VAL A N 1
ATOM 719 C CA . VAL A 1 99 ? -9.071 6.711 15.522 1.00 93.00 99 VAL A CA 1
ATOM 720 C C . VAL A 1 99 ? -9.262 8.196 15.838 1.00 93.00 99 VAL A C 1
ATOM 722 O O . VAL A 1 99 ? -9.823 8.931 15.030 1.00 93.00 99 VAL A O 1
ATOM 725 N N . GLU A 1 100 ? -8.743 8.676 16.968 1.00 91.00 100 GLU A N 1
ATOM 726 C CA . GLU A 1 100 ? -8.868 10.082 17.369 1.00 91.00 100 GLU A CA 1
ATOM 727 C C . GLU A 1 100 ? -8.211 11.041 16.370 1.00 91.00 100 GLU A C 1
ATOM 729 O O . GLU A 1 100 ? -8.776 12.089 16.047 1.00 91.00 100 GLU A O 1
ATOM 734 N N . ARG A 1 101 ? -7.021 10.701 15.857 1.00 87.69 101 ARG A N 1
ATOM 735 C CA . ARG A 1 101 ? -6.341 11.515 14.843 1.00 87.69 101 ARG A CA 1
ATOM 736 C C . ARG A 1 101 ? -7.084 11.498 13.515 1.00 87.69 101 ARG A C 1
ATOM 738 O O . ARG A 1 101 ? -7.175 12.548 12.885 1.00 87.69 101 ARG A O 1
ATOM 745 N N . TYR A 1 102 ? -7.647 10.362 13.113 1.00 87.88 102 TYR A N 1
ATOM 746 C CA . TYR A 1 102 ? -8.498 10.293 11.929 1.00 87.88 102 TYR A CA 1
ATOM 747 C C . TYR A 1 102 ? -9.728 11.203 12.068 1.00 87.88 102 TYR A C 1
ATOM 749 O O . TYR A 1 102 ? -9.967 12.041 11.204 1.00 87.88 102 TYR A O 1
ATOM 757 N N . LEU A 1 103 ? -10.444 11.142 13.197 1.00 86.31 103 LEU A N 1
ATOM 758 C CA . LEU A 1 103 ? -11.619 11.992 13.452 1.00 86.31 103 LEU A CA 1
ATOM 759 C C . LEU A 1 103 ? -11.288 13.492 13.466 1.00 86.31 103 LEU A C 1
ATOM 761 O O . LEU A 1 103 ? -12.125 14.321 13.120 1.00 86.31 103 LEU A O 1
ATOM 765 N N . ARG A 1 104 ? -10.053 13.851 13.830 1.00 83.06 104 ARG A N 1
ATOM 766 C CA . ARG A 1 104 ? -9.532 15.226 13.755 1.00 83.06 104 ARG A CA 1
ATOM 767 C C . ARG A 1 104 ? -9.008 15.614 12.369 1.00 83.06 104 ARG A C 1
ATOM 769 O O . ARG A 1 104 ? -8.439 16.695 12.242 1.00 83.06 104 ARG A O 1
ATOM 776 N N . GLN A 1 105 ? -9.154 14.749 11.364 1.00 78.00 105 GLN A N 1
ATOM 777 C CA . GLN A 1 105 ? -8.601 14.915 10.013 1.00 78.00 105 GLN A CA 1
ATOM 778 C C . GLN A 1 105 ? -7.070 15.098 10.012 1.00 78.00 105 GLN A C 1
ATOM 780 O O . GLN A 1 105 ? -6.499 15.783 9.168 1.00 78.00 105 GLN A O 1
ATOM 785 N N . GLN A 1 106 ? -6.393 14.501 10.998 1.00 72.00 106 GLN A N 1
ATOM 786 C CA . GLN A 1 106 ? -4.933 14.520 11.161 1.00 72.00 106 GLN A CA 1
ATOM 787 C C . GLN A 1 106 ? -4.264 13.262 10.591 1.00 72.00 106 GLN A C 1
ATOM 789 O O . GLN A 1 106 ? -3.038 13.163 10.609 1.00 72.00 106 GLN A O 1
ATOM 794 N N . LEU A 1 107 ? -5.056 12.302 10.109 1.00 71.00 107 LEU A N 1
ATOM 795 C CA . LEU A 1 107 ? -4.600 11.208 9.259 1.00 71.00 107 LEU A CA 1
ATOM 796 C C . LEU A 1 107 ? -5.197 11.418 7.868 1.00 71.00 107 LEU A C 1
ATOM 798 O O . LEU A 1 107 ? -6.375 11.743 7.749 1.00 71.00 107 LEU A O 1
ATOM 802 N N . ALA A 1 108 ? -4.365 11.277 6.842 1.00 54.44 108 ALA A N 1
ATOM 803 C CA . ALA A 1 108 ? -4.734 11.504 5.453 1.00 54.44 108 ALA A CA 1
ATOM 804 C C . ALA A 1 108 ? -4.955 10.162 4.739 1.00 54.44 108 ALA A C 1
ATOM 806 O O . ALA A 1 108 ? -4.121 9.264 4.853 1.00 54.44 108 ALA A O 1
ATOM 807 N N . ALA A 1 109 ? -6.032 10.050 3.956 1.00 47.66 109 ALA A N 1
ATOM 808 C CA . ALA A 1 109 ? -6.139 9.048 2.895 1.00 47.66 109 ALA A CA 1
ATOM 809 C C . ALA A 1 109 ? -4.977 9.221 1.889 1.00 47.66 109 ALA A C 1
ATOM 811 O O . ALA A 1 109 ? -4.486 10.347 1.745 1.00 47.66 109 ALA A O 1
ATOM 812 N N . PRO A 1 110 ? -4.553 8.178 1.148 1.00 46.47 110 PRO A N 1
ATOM 813 C CA . PRO A 1 110 ? -3.490 8.246 0.140 1.00 46.47 110 PRO A CA 1
ATOM 814 C C . PRO A 1 110 ? -3.600 9.455 -0.799 1.00 46.47 110 PRO A C 1
ATOM 816 O O . PRO A 1 110 ? -2.593 10.080 -1.122 1.00 46.47 110 PRO A O 1
ATOM 819 N N . GLU A 1 111 ? -4.825 9.849 -1.152 1.00 41.03 111 GLU A N 1
ATOM 820 C CA . GLU A 1 111 ? -5.118 10.978 -2.047 1.00 41.03 111 GLU A CA 1
ATOM 821 C C . GLU A 1 111 ? -4.927 12.365 -1.407 1.00 41.03 111 GLU A C 1
ATOM 823 O O . GLU A 1 111 ? -4.885 13.381 -2.095 1.00 41.03 111 GLU A O 1
ATOM 828 N N . SER A 1 112 ? -4.760 12.424 -0.085 1.00 38.62 112 SER A N 1
ATOM 829 C CA . SER A 1 112 ? -4.547 13.651 0.694 1.00 38.62 112 SER A CA 1
ATOM 830 C C . SER A 1 112 ? -3.138 13.765 1.291 1.00 38.62 112 SER A C 1
ATOM 832 O O . SER A 1 112 ? -2.879 14.651 2.110 1.00 38.62 112 SER A O 1
ATOM 834 N N . ARG A 1 113 ? -2.181 12.929 0.852 1.00 44.94 113 ARG A N 1
ATOM 835 C CA . ARG A 1 113 ? -0.763 13.062 1.227 1.00 44.94 113 ARG A CA 1
ATOM 836 C C . ARG A 1 113 ? -0.177 14.385 0.706 1.00 44.94 113 ARG A C 1
ATOM 838 O O . ARG A 1 113 ? 0.378 14.461 -0.384 1.00 44.94 113 ARG A O 1
ATOM 845 N N . LYS A 1 114 ? -0.200 15.434 1.535 1.00 32.97 114 LYS A N 1
ATOM 846 C CA . LYS A 1 114 ? 0.787 16.526 1.475 1.00 32.97 114 LYS A CA 1
ATOM 847 C C . LYS A 1 114 ? 2.093 16.044 2.116 1.00 32.97 114 LYS A C 1
ATOM 849 O O . LYS A 1 114 ? 2.374 16.326 3.275 1.00 32.97 114 LYS A O 1
ATOM 854 N N . GLY A 1 115 ? 2.868 15.293 1.342 1.00 40.72 115 GLY A N 1
ATOM 855 C CA . GLY A 1 115 ? 4.299 15.046 1.541 1.00 40.72 115 GLY A CA 1
ATOM 856 C C . GLY A 1 115 ? 5.050 15.445 0.269 1.00 40.72 115 GLY A C 1
ATOM 857 O O . GLY A 1 115 ? 4.405 15.697 -0.749 1.00 40.72 115 GLY A O 1
ATOM 858 N N . ALA A 1 116 ? 6.385 15.545 0.321 1.00 43.31 116 ALA A N 1
ATOM 859 C CA . ALA A 1 116 ? 7.202 15.799 -0.871 1.00 43.31 116 ALA A CA 1
ATOM 860 C C . ALA A 1 116 ? 6.754 14.864 -2.009 1.00 43.31 116 ALA A C 1
ATOM 862 O O . ALA A 1 116 ? 6.445 13.699 -1.738 1.00 43.31 116 ALA A O 1
ATOM 863 N N . PRO A 1 117 ? 6.623 15.373 -3.241 1.00 54.03 117 PRO A N 1
ATOM 864 C CA . PRO A 1 117 ? 5.972 14.619 -4.293 1.00 54.03 117 PRO A CA 1
ATOM 865 C C . PRO A 1 117 ? 6.727 13.306 -4.541 1.00 54.03 117 PRO A C 1
ATOM 867 O O . PRO A 1 117 ? 7.958 13.280 -4.438 1.00 54.03 117 PRO A O 1
ATOM 870 N N . PRO A 1 118 ? 6.005 12.216 -4.842 1.00 68.06 118 PRO A N 1
ATOM 871 C CA . PRO A 1 118 ? 6.616 10.909 -5.017 1.00 68.06 118 PRO A CA 1
ATOM 872 C C . PRO A 1 118 ? 7.701 10.977 -6.093 1.00 68.06 118 PRO A C 1
ATOM 874 O O . PRO A 1 118 ? 7.426 11.375 -7.227 1.00 68.06 118 PRO A O 1
ATOM 877 N N . LYS A 1 119 ? 8.936 10.590 -5.748 1.00 82.75 119 LYS A N 1
ATOM 878 C CA . LYS A 1 119 ? 10.008 10.484 -6.741 1.00 82.75 119 LYS A CA 1
ATOM 879 C C . LYS A 1 119 ? 9.694 9.322 -7.672 1.00 82.75 119 LYS A C 1
ATOM 881 O O . LYS A 1 119 ? 9.385 8.217 -7.215 1.00 82.75 119 LYS A O 1
ATOM 886 N N . ILE A 1 120 ? 9.799 9.569 -8.970 1.00 88.94 120 ILE A N 1
ATOM 887 C CA . ILE A 1 120 ? 9.517 8.587 -10.015 1.00 88.94 120 ILE A CA 1
ATOM 888 C C . ILE A 1 120 ? 10.822 8.143 -10.669 1.00 88.94 120 ILE A C 1
ATOM 890 O O . ILE A 1 120 ? 11.610 8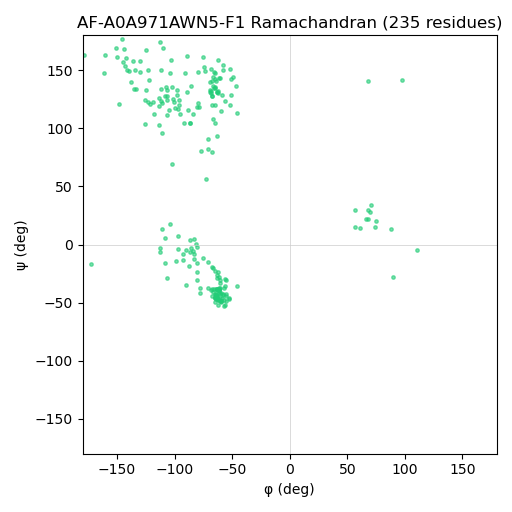.971 -11.104 1.00 88.94 120 ILE A O 1
ATOM 894 N N . ALA A 1 121 ? 11.066 6.841 -10.755 1.00 90.12 121 ALA A N 1
ATOM 895 C CA . ALA A 1 121 ? 12.164 6.276 -11.525 1.00 90.12 121 ALA A CA 1
ATOM 896 C C . ALA A 1 121 ? 11.644 5.742 -12.856 1.00 90.12 121 ALA A C 1
ATOM 898 O O . ALA A 1 121 ? 10.779 4.870 -12.883 1.00 90.12 121 ALA A O 1
ATOM 899 N N . VAL A 1 122 ? 12.186 6.227 -13.966 1.00 90.69 122 VAL A N 1
ATOM 900 C CA . VAL A 1 122 ? 11.786 5.792 -15.307 1.00 90.69 122 VAL A CA 1
ATOM 901 C C . VAL A 1 122 ? 12.875 4.910 -15.902 1.00 90.69 122 VAL A C 1
ATOM 903 O O . VAL A 1 122 ? 14.030 5.319 -16.005 1.00 90.69 122 VAL A O 1
ATOM 906 N N . ALA A 1 123 ? 12.509 3.696 -16.310 1.00 89.12 123 ALA A N 1
ATOM 907 C CA . ALA A 1 123 ? 13.389 2.814 -17.065 1.00 89.12 123 ALA A CA 1
ATOM 908 C C . ALA A 1 123 ? 13.690 3.435 -18.440 1.00 8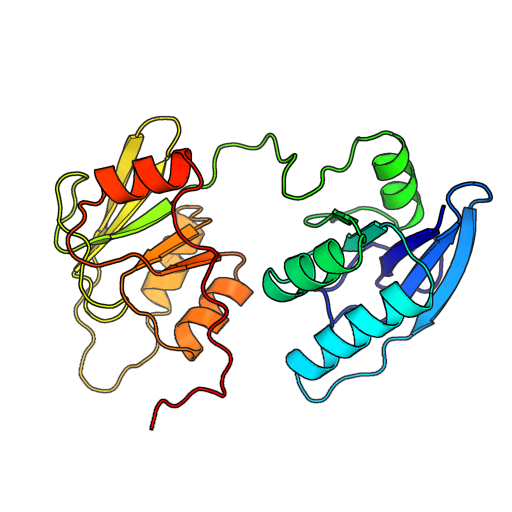9.12 123 ALA A C 1
ATOM 910 O O . ALA A 1 123 ? 12.773 3.655 -19.231 1.00 89.12 123 ALA A O 1
ATOM 911 N N . ALA A 1 124 ? 14.958 3.701 -18.746 1.00 89.38 124 ALA A N 1
ATOM 912 C CA . ALA A 1 124 ? 15.372 4.472 -19.915 1.00 89.38 124 ALA A CA 1
ATOM 913 C C . ALA A 1 124 ? 16.567 3.846 -20.649 1.00 89.38 124 ALA A C 1
ATOM 915 O O . ALA A 1 124 ? 17.349 3.070 -20.092 1.00 89.38 124 ALA A O 1
ATOM 916 N N . LEU A 1 125 ? 16.705 4.205 -21.927 1.00 87.00 125 LEU A N 1
ATOM 917 C CA . LEU A 1 125 ? 17.859 3.856 -22.766 1.00 87.00 125 LEU A CA 1
ATOM 918 C C . LEU A 1 125 ? 19.039 4.824 -22.598 1.00 87.00 125 LEU A C 1
ATOM 920 O O . LEU A 1 125 ? 20.100 4.592 -23.168 1.00 87.00 125 LEU A O 1
ATOM 924 N N . GLY A 1 126 ? 18.862 5.896 -21.827 1.00 87.62 126 GLY A N 1
ATOM 925 C CA . GLY A 1 126 ? 19.873 6.916 -21.568 1.00 87.62 126 GLY A CA 1
ATOM 926 C C . GLY A 1 126 ? 19.674 7.572 -20.197 1.00 87.62 126 GLY A C 1
ATOM 927 O O . GLY A 1 126 ? 18.646 7.338 -19.558 1.00 87.62 126 GLY A O 1
ATOM 928 N N . PRO A 1 127 ? 20.651 8.368 -19.735 1.00 91.06 127 PRO A N 1
ATOM 929 C CA . PRO A 1 127 ? 20.674 8.916 -18.379 1.00 91.06 127 PRO A CA 1
ATOM 930 C C . PRO A 1 127 ? 19.845 10.200 -18.196 1.00 91.06 127 PRO A C 1
ATOM 932 O O . PRO A 1 127 ? 19.693 10.681 -17.077 1.00 91.06 127 PRO A O 1
ATOM 935 N N . ASP A 1 128 ? 19.326 10.790 -19.269 1.00 90.50 128 ASP A N 1
ATOM 936 C CA . ASP A 1 128 ? 18.697 12.111 -19.237 1.00 90.50 128 ASP A CA 1
ATOM 937 C C . ASP A 1 128 ? 17.173 12.078 -19.446 1.00 90.50 128 ASP A C 1
ATOM 939 O O . ASP A 1 128 ? 16.576 11.077 -19.843 1.00 90.50 128 ASP A O 1
ATOM 943 N N . LEU A 1 129 ? 16.522 13.218 -19.197 1.00 88.81 129 LEU A N 1
ATOM 944 C CA . LEU A 1 129 ? 15.075 13.391 -19.371 1.00 88.81 129 LEU A CA 1
ATOM 945 C C . LEU A 1 129 ? 14.600 13.260 -20.835 1.00 88.81 129 LEU A C 1
ATOM 947 O O . LEU A 1 129 ? 13.421 12.995 -21.081 1.00 88.81 129 LEU A O 1
ATOM 951 N N . GLY A 1 130 ? 15.484 13.480 -21.809 1.00 90.00 130 GLY A N 1
ATOM 952 C CA . GLY A 1 130 ? 15.204 13.321 -23.236 1.00 90.00 130 GLY A CA 1
ATOM 953 C C . GLY A 1 130 ? 15.333 11.876 -23.714 1.00 90.00 130 GLY A C 1
ATOM 954 O O . GLY A 1 130 ? 14.878 11.559 -24.815 1.00 90.00 130 GLY A O 1
ATOM 955 N N . ALA A 1 131 ? 15.905 10.995 -22.892 1.00 89.56 131 ALA A N 1
ATOM 956 C CA . ALA A 1 131 ? 16.078 9.598 -23.224 1.00 89.56 131 ALA A CA 1
ATOM 957 C C . ALA A 1 131 ? 14.731 8.909 -23.451 1.00 89.56 131 ALA A C 1
ATOM 959 O O . ALA A 1 131 ? 13.730 9.157 -22.771 1.00 89.56 131 ALA A O 1
ATOM 960 N N . TRP A 1 132 ? 14.728 7.999 -24.418 1.00 88.88 132 TRP A N 1
ATOM 961 C CA . TRP A 1 132 ? 13.587 7.141 -24.686 1.00 88.88 132 TRP A CA 1
ATOM 962 C C . TRP A 1 132 ? 13.414 6.139 -23.551 1.00 88.88 132 TRP A C 1
ATOM 964 O O . TRP A 1 132 ? 14.393 5.576 -23.048 1.00 88.88 132 TRP A O 1
ATOM 974 N N . VAL A 1 133 ? 12.161 5.894 -23.175 1.00 86.69 133 VAL A N 1
ATOM 975 C CA . VAL A 1 133 ? 11.818 4.842 -22.219 1.00 86.69 133 VAL A CA 1
ATOM 976 C C . VAL A 1 133 ? 12.302 3.503 -22.774 1.00 86.69 133 VAL A C 1
ATOM 978 O O . VAL A 1 133 ? 12.031 3.148 -23.923 1.00 86.69 133 VAL A O 1
ATOM 981 N N . GLY A 1 134 ? 13.049 2.775 -21.950 1.00 72.19 134 GLY A N 1
ATOM 982 C CA . GLY A 1 134 ? 13.652 1.502 -22.309 1.00 72.19 134 GLY A CA 1
ATOM 983 C C . GLY A 1 134 ? 12.642 0.367 -22.372 1.00 72.19 134 GLY A C 1
ATOM 984 O O . GLY A 1 134 ? 11.621 0.355 -21.676 1.00 72.19 134 GLY A O 1
ATOM 985 N N . ASN A 1 135 ? 12.959 -0.624 -23.204 1.00 63.59 135 ASN A N 1
ATOM 986 C CA . ASN A 1 135 ? 12.199 -1.861 -23.250 1.00 63.59 135 ASN A CA 1
ATOM 987 C C . ASN A 1 135 ? 12.603 -2.754 -22.073 1.00 63.59 135 ASN A C 1
ATOM 989 O O . ASN A 1 135 ? 13.739 -3.215 -21.999 1.00 63.59 135 ASN A O 1
ATOM 993 N N . ARG A 1 136 ? 11.615 -3.038 -21.220 1.00 64.75 136 ARG A N 1
ATOM 994 C CA . ARG A 1 136 ? 11.652 -3.953 -20.074 1.00 64.75 136 ARG A CA 1
ATOM 995 C C . ARG A 1 136 ? 12.537 -3.524 -18.892 1.00 64.75 136 ARG A C 1
ATOM 997 O O . ARG A 1 136 ? 13.654 -3.039 -19.049 1.00 64.75 136 ARG A O 1
ATOM 1004 N N . PHE A 1 137 ? 12.050 -3.769 -17.676 1.00 63.22 137 PHE A N 1
ATOM 1005 C CA . PHE A 1 137 ? 12.748 -3.523 -16.407 1.00 63.22 137 PHE A CA 1
ATOM 1006 C C . PHE A 1 137 ? 14.109 -4.238 -16.323 1.00 63.22 137 PHE A C 1
ATOM 1008 O O . PHE A 1 137 ? 15.023 -3.746 -15.671 1.00 63.22 137 PHE A O 1
ATOM 1015 N N . ASP A 1 138 ? 14.247 -5.381 -16.997 1.00 57.50 138 ASP A N 1
ATOM 1016 C CA . ASP A 1 138 ? 15.429 -6.243 -17.103 1.00 57.50 138 ASP A CA 1
ATOM 1017 C C . ASP A 1 138 ? 16.330 -5.944 -18.318 1.00 57.50 138 ASP A C 1
ATOM 1019 O O . ASP A 1 138 ? 17.448 -6.461 -18.377 1.00 57.50 138 ASP A O 1
ATOM 1023 N N . GLY A 1 139 ? 15.891 -5.078 -19.237 1.00 60.25 139 GLY A N 1
ATOM 1024 C CA . GLY A 1 139 ? 16.654 -4.610 -20.404 1.00 60.25 139 GLY A CA 1
ATOM 1025 C C . GLY A 1 139 ? 17.033 -3.126 -20.360 1.00 60.25 139 GLY A C 1
ATOM 1026 O O . GLY A 1 139 ? 17.777 -2.663 -21.220 1.00 60.25 139 GLY A O 1
ATOM 1027 N N . ALA A 1 140 ? 16.542 -2.374 -19.369 1.00 62.72 140 ALA A N 1
ATOM 1028 C CA . ALA A 1 140 ? 16.871 -0.964 -19.199 1.00 62.72 140 ALA A CA 1
ATOM 1029 C C . ALA A 1 140 ? 18.357 -0.769 -18.868 1.00 62.72 140 ALA A C 1
ATOM 1031 O O . ALA A 1 140 ? 18.881 -1.459 -17.984 1.00 62.72 140 ALA A O 1
ATOM 1032 N N . CYS A 1 141 ? 18.977 0.197 -19.551 1.00 70.25 141 CYS A N 1
ATOM 1033 C CA . CYS A 1 141 ? 20.356 0.631 -19.320 1.00 70.25 141 CYS A CA 1
ATOM 1034 C C . CYS A 1 141 ? 20.446 1.593 -18.126 1.00 70.25 141 CYS A C 1
ATOM 1036 O O . CYS A 1 141 ? 21.444 1.606 -17.410 1.00 70.25 141 CYS A O 1
ATOM 1038 N N . TYR A 1 142 ? 19.383 2.369 -17.887 1.00 83.69 142 TYR A N 1
ATOM 1039 C CA . TYR A 1 142 ? 19.312 3.345 -16.803 1.00 83.69 142 TYR A CA 1
ATOM 1040 C C . TYR A 1 142 ? 17.933 3.340 -16.134 1.00 83.69 142 TYR A C 1
ATOM 1042 O O . TYR A 1 142 ? 16.913 3.107 -16.786 1.00 83.69 142 TYR A O 1
ATOM 1050 N N . PHE A 1 143 ? 17.894 3.652 -14.839 1.00 88.50 143 PHE A N 1
ATOM 1051 C CA . PHE A 1 143 ? 16.704 4.188 -14.174 1.00 88.50 143 PHE A CA 1
ATOM 1052 C C . PHE A 1 143 ? 16.936 5.665 -13.887 1.00 88.50 143 PHE A C 1
ATOM 1054 O O . PHE A 1 143 ? 17.764 6.010 -13.049 1.00 88.50 143 PHE A O 1
ATOM 1061 N N . VAL A 1 144 ? 16.207 6.535 -14.578 1.00 91.25 144 VAL A N 1
ATOM 1062 C CA . VAL A 1 144 ? 16.274 7.980 -14.354 1.00 91.25 144 VAL A CA 1
ATOM 1063 C C . VAL A 1 144 ? 15.298 8.325 -13.235 1.00 91.25 144 VAL A C 1
ATOM 1065 O O . VAL A 1 144 ? 14.084 8.297 -13.435 1.00 91.25 144 VAL A O 1
ATOM 1068 N N . VAL A 1 145 ? 15.827 8.583 -12.042 1.00 90.88 145 VAL A N 1
ATOM 1069 C CA . VAL A 1 145 ? 15.079 9.019 -10.860 1.00 90.88 145 VAL A CA 1
ATOM 1070 C C . VAL A 1 145 ? 14.814 10.508 -10.987 1.00 90.88 145 VAL A C 1
ATOM 1072 O O . VAL A 1 145 ? 15.750 11.288 -11.097 1.00 90.88 145 VAL A O 1
ATOM 1075 N N . VAL A 1 146 ? 13.549 10.905 -10.961 1.00 89.75 146 VAL A N 1
ATOM 1076 C CA . VAL A 1 146 ? 13.103 12.282 -11.158 1.00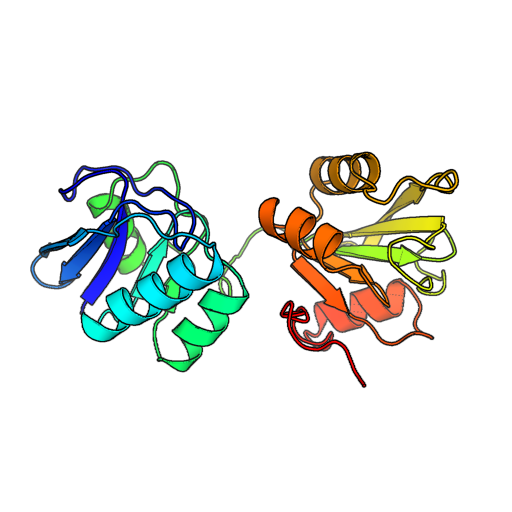 89.75 146 VAL A CA 1
ATOM 1077 C C . VAL A 1 146 ? 12.250 12.718 -9.974 1.00 89.75 146 VAL A C 1
ATOM 1079 O O . VAL A 1 146 ? 11.329 12.014 -9.554 1.00 89.75 146 VAL A O 1
ATOM 1082 N N . ASP A 1 147 ? 12.539 13.904 -9.448 1.00 85.56 147 ASP A N 1
ATOM 1083 C CA . ASP A 1 147 ? 11.620 14.636 -8.581 1.00 85.56 147 ASP A CA 1
ATOM 1084 C C . ASP A 1 147 ? 10.636 15.421 -9.466 1.00 85.56 147 ASP A C 1
ATOM 1086 O O . ASP A 1 147 ? 11.042 16.368 -10.146 1.00 85.56 147 ASP A O 1
ATOM 1090 N N . PRO A 1 148 ? 9.342 15.065 -9.486 1.00 80.62 148 PRO A N 1
ATOM 1091 C CA . PRO A 1 148 ? 8.379 15.684 -10.391 1.00 80.62 148 PRO A CA 1
ATOM 1092 C C . PRO A 1 148 ? 8.020 17.139 -10.030 1.00 80.62 148 PRO A C 1
ATOM 1094 O O . PRO A 1 148 ? 7.456 17.831 -10.883 1.00 80.62 148 PRO A O 1
ATOM 1097 N N . ALA A 1 149 ? 8.327 17.641 -8.822 1.00 77.75 149 ALA A N 1
ATOM 1098 C CA . ALA A 1 149 ? 8.143 19.068 -8.516 1.00 77.75 149 ALA A CA 1
ATOM 1099 C C . ALA A 1 149 ? 9.255 19.928 -9.107 1.00 77.75 149 ALA A C 1
ATOM 1101 O O . ALA A 1 149 ? 8.984 21.014 -9.615 1.00 77.75 149 ALA A O 1
ATOM 1102 N N . THR A 1 150 ? 10.499 19.462 -9.014 1.00 82.50 150 THR A N 1
ATOM 1103 C CA . THR A 1 150 ? 11.674 20.247 -9.416 1.00 82.50 150 THR A CA 1
ATOM 1104 C C . THR A 1 150 ? 12.185 19.893 -10.809 1.00 82.50 150 THR A C 1
ATOM 1106 O O . THR A 1 150 ? 12.977 20.644 -11.370 1.00 82.50 150 THR A O 1
ATOM 1109 N N . MET A 1 151 ? 11.744 18.763 -11.373 1.00 82.88 151 MET A N 1
ATOM 1110 C CA . MET A 1 151 ? 12.316 18.119 -12.565 1.00 82.88 151 MET A CA 1
ATOM 1111 C C . MET A 1 151 ? 13.814 17.789 -12.423 1.00 82.88 151 MET A C 1
ATOM 1113 O O . MET A 1 151 ? 14.484 17.484 -13.412 1.00 82.88 151 MET A O 1
ATOM 1117 N N . SER A 1 152 ? 14.349 17.826 -11.196 1.00 87.00 152 SER A N 1
ATOM 1118 C CA . SER A 1 152 ? 15.700 17.357 -10.899 1.00 87.00 152 SER A CA 1
ATOM 1119 C C . SER A 1 152 ? 15.772 15.855 -11.146 1.00 87.00 152 SER A C 1
ATOM 1121 O O . SER A 1 152 ? 14.854 15.130 -10.751 1.00 87.00 152 SER A O 1
ATOM 1123 N N . HIS A 1 153 ? 16.836 15.395 -11.804 1.00 90.06 153 HIS A N 1
ATOM 1124 C CA . HIS A 1 153 ? 16.988 13.992 -12.164 1.00 90.06 153 HIS A CA 1
ATOM 1125 C C . HIS A 1 153 ? 18.381 13.448 -11.859 1.00 90.06 153 HIS A C 1
ATOM 1127 O O . HIS A 1 153 ? 19.378 14.165 -11.912 1.00 90.06 153 HIS A O 1
ATOM 1133 N N . GLU A 1 154 ? 18.424 12.155 -11.573 1.00 90.62 154 GLU A N 1
ATOM 1134 C CA . GLU A 1 154 ? 19.629 11.372 -11.347 1.00 90.62 154 GLU A CA 1
ATOM 1135 C C . GLU A 1 154 ? 19.512 10.045 -12.097 1.00 90.62 154 GLU A C 1
ATOM 1137 O O . GLU A 1 154 ? 18.479 9.378 -12.042 1.00 90.62 154 GLU A O 1
ATOM 1142 N N . ALA A 1 155 ? 20.565 9.653 -12.809 1.00 88.81 155 ALA A N 1
ATOM 1143 C CA . ALA A 1 155 ? 20.586 8.407 -13.558 1.00 88.81 155 ALA A CA 1
ATOM 1144 C C . ALA A 1 155 ? 21.261 7.301 -12.752 1.00 88.81 155 ALA A C 1
ATOM 1146 O O . ALA A 1 155 ? 22.450 7.373 -12.446 1.00 88.81 155 ALA A O 1
ATOM 1147 N N . LEU A 1 156 ? 20.518 6.236 -12.476 1.00 86.50 156 LEU A N 1
ATOM 1148 C CA . LEU A 1 156 ? 21.063 5.000 -11.940 1.00 86.50 156 LEU A CA 1
ATOM 1149 C C . LEU A 1 156 ? 21.412 4.085 -13.106 1.00 86.50 156 LEU A C 1
ATOM 1151 O O . LEU A 1 156 ? 20.527 3.499 -13.730 1.00 86.50 156 LEU A O 1
ATOM 1155 N N . GLU A 1 157 ? 22.701 3.968 -13.404 1.00 81.69 157 GLU A N 1
ATOM 1156 C CA . GLU A 1 157 ? 23.186 2.990 -14.373 1.00 81.69 157 GLU A CA 1
ATOM 1157 C C . GLU A 1 157 ? 22.950 1.570 -13.855 1.00 81.69 157 GLU A C 1
ATOM 1159 O O . GLU A 1 157 ? 23.194 1.256 -12.677 1.00 81.69 157 GLU A O 1
ATOM 1164 N N . VAL A 1 158 ? 22.448 0.715 -14.744 1.00 76.44 158 VAL A N 1
ATOM 1165 C CA . VAL A 1 158 ? 22.236 -0.696 -14.449 1.00 76.44 158 VAL A CA 1
ATOM 1166 C C . VAL A 1 158 ? 23.174 -1.534 -15.289 1.00 76.44 158 VAL A C 1
ATOM 1168 O O . VAL A 1 158 ? 23.102 -1.532 -16.516 1.00 76.44 158 VAL A O 1
ATOM 1171 N N . GLU A 1 159 ? 24.031 -2.288 -14.610 1.00 66.94 159 GLU A N 1
ATOM 1172 C CA . GLU A 1 159 ? 24.918 -3.231 -15.274 1.00 66.94 159 GLU A CA 1
ATOM 1173 C C . GLU A 1 159 ? 24.108 -4.344 -15.966 1.00 66.94 159 GLU A C 1
ATOM 1175 O O . GLU A 1 159 ? 23.098 -4.816 -15.423 1.00 66.94 159 GLU A O 1
ATOM 1180 N N . PRO A 1 160 ? 24.524 -4.782 -17.169 1.00 60.38 160 PRO A N 1
ATOM 1181 C CA . PRO A 1 160 ? 23.854 -5.860 -17.876 1.00 60.38 160 PRO A CA 1
ATOM 1182 C C . PRO A 1 160 ? 23.940 -7.153 -17.064 1.00 60.38 160 PRO A C 1
ATOM 1184 O O . PRO A 1 160 ? 25.007 -7.572 -16.617 1.00 60.38 160 PRO A O 1
ATOM 1187 N N . VAL A 1 161 ? 22.793 -7.803 -16.886 1.00 56.53 161 VAL A N 1
ATOM 1188 C CA . VAL A 1 161 ? 22.692 -9.035 -16.103 1.00 56.53 161 VAL A CA 1
ATOM 1189 C C . VAL A 1 161 ? 23.443 -10.162 -16.822 1.00 56.53 161 VAL A C 1
ATOM 1191 O O . VAL A 1 161 ? 23.197 -10.421 -18.001 1.00 56.53 161 VAL A O 1
ATOM 1194 N N . GLN A 1 162 ? 24.346 -10.859 -16.122 1.00 54.75 162 GLN A N 1
ATOM 1195 C CA . GLN A 1 162 ? 24.947 -12.088 -16.649 1.00 54.75 162 GLN A CA 1
ATOM 1196 C C . GLN A 1 162 ? 23.872 -13.173 -16.809 1.00 54.75 162 GLN A C 1
ATOM 1198 O O . GLN A 1 162 ? 22.963 -13.293 -15.984 1.00 54.75 162 GLN A O 1
ATOM 1203 N N . ALA A 1 163 ? 23.966 -13.971 -17.875 1.00 44.62 163 ALA A N 1
ATOM 1204 C CA . ALA A 1 163 ? 22.967 -14.987 -18.199 1.00 44.62 163 ALA A CA 1
ATOM 1205 C C . ALA A 1 163 ? 22.679 -15.914 -16.996 1.00 44.62 163 ALA A C 1
ATOM 1207 O O . ALA A 1 163 ? 23.5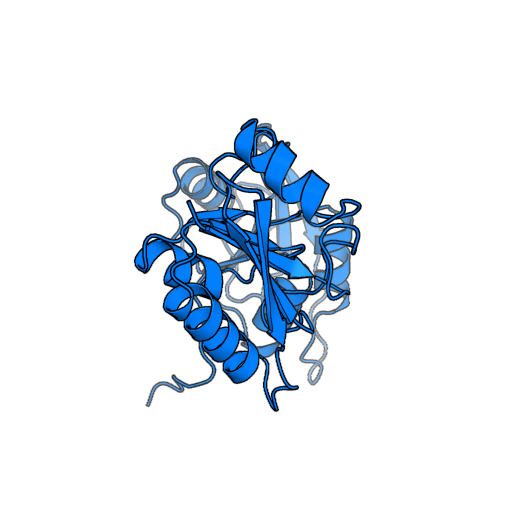76 -16.597 -16.509 1.00 44.62 163 ALA A O 1
ATOM 1208 N N . GLY A 1 164 ? 21.422 -15.941 -16.533 1.00 48.09 164 GLY A N 1
ATOM 1209 C CA . GLY A 1 164 ? 20.946 -16.842 -15.472 1.00 48.09 164 GLY A CA 1
ATOM 1210 C C . GLY A 1 164 ? 20.594 -16.192 -14.127 1.00 48.09 164 GLY A C 1
ATOM 1211 O O . GLY A 1 164 ? 20.081 -16.884 -13.252 1.00 48.09 164 GLY A O 1
ATOM 1212 N N . GLN A 1 165 ? 20.808 -14.885 -13.941 1.00 53.62 165 GLN A N 1
ATOM 1213 C CA . GLN A 1 165 ? 20.295 -14.161 -12.770 1.00 53.62 165 GLN A CA 1
ATOM 1214 C C . GLN A 1 165 ? 18.985 -13.440 -13.116 1.00 53.62 165 GLN A C 1
ATOM 1216 O O . GLN A 1 165 ? 18.898 -12.733 -14.114 1.00 53.62 165 GLN A O 1
ATOM 1221 N N . HIS A 1 166 ? 17.937 -13.639 -12.313 1.00 52.56 166 HIS A N 1
ATOM 1222 C CA . HIS A 1 166 ? 16.589 -13.125 -12.614 1.00 52.56 166 HIS A CA 1
ATOM 1223 C C . HIS A 1 166 ? 16.101 -12.036 -11.651 1.00 52.56 166 HIS A C 1
ATOM 1225 O O . HIS A 1 166 ? 15.026 -11.481 -11.864 1.00 52.56 166 HIS A O 1
ATOM 1231 N N . LEU A 1 167 ? 16.873 -11.698 -10.612 1.00 54.25 167 LEU A N 1
ATOM 1232 C CA . LEU A 1 167 ? 16.444 -10.739 -9.595 1.00 54.25 167 LEU A CA 1
ATOM 1233 C C . LEU A 1 167 ? 17.471 -9.609 -9.439 1.00 54.25 167 LEU A C 1
ATOM 1235 O O . LEU A 1 167 ? 18.516 -9.790 -8.819 1.00 54.25 167 LEU A O 1
ATOM 1239 N N . ARG A 1 168 ? 17.153 -8.427 -9.989 1.00 67.69 168 ARG A N 1
ATOM 1240 C CA . ARG A 1 168 ? 17.941 -7.183 -9.869 1.00 67.69 168 ARG A CA 1
ATOM 1241 C C . ARG A 1 168 ? 17.825 -6.571 -8.458 1.00 67.69 168 ARG A C 1
ATOM 1243 O O . ARG A 1 168 ? 17.399 -5.427 -8.306 1.00 67.69 168 ARG A O 1
ATOM 1250 N N . LEU A 1 169 ? 18.155 -7.333 -7.410 1.00 69.50 169 LEU A N 1
ATOM 1251 C CA . LEU A 1 169 ? 18.068 -6.874 -6.015 1.00 69.50 169 LEU A CA 1
ATOM 1252 C C . LEU A 1 169 ? 18.883 -5.601 -5.773 1.00 69.50 169 LEU A C 1
ATOM 1254 O O . LEU A 1 169 ? 18.434 -4.740 -5.027 1.00 69.50 169 LEU A O 1
ATOM 1258 N N . ASP A 1 170 ? 20.030 -5.446 -6.433 1.00 73.19 170 ASP A N 1
ATOM 1259 C CA . ASP A 1 170 ? 20.861 -4.249 -6.284 1.00 73.19 170 ASP A CA 1
ATOM 1260 C C . ASP A 1 170 ? 20.232 -3.011 -6.928 1.00 73.19 170 ASP A C 1
ATOM 1262 O O . ASP A 1 170 ? 20.272 -1.933 -6.345 1.00 73.19 170 ASP A O 1
ATOM 1266 N N . THR A 1 171 ? 19.558 -3.151 -8.073 1.00 77.00 171 THR A N 1
ATOM 1267 C CA . THR A 1 171 ? 18.758 -2.055 -8.642 1.00 77.00 171 THR A CA 1
ATOM 1268 C C . THR A 1 171 ? 17.613 -1.685 -7.710 1.00 77.00 171 THR A C 1
ATOM 1270 O O . THR A 1 171 ? 17.399 -0.509 -7.444 1.00 77.00 171 THR A O 1
ATOM 1273 N N . ILE A 1 172 ? 16.901 -2.678 -7.174 1.00 77.06 172 ILE A N 1
ATOM 1274 C CA . ILE A 1 172 ? 15.807 -2.450 -6.225 1.00 77.06 172 ILE A CA 1
ATOM 1275 C C . ILE A 1 172 ? 16.322 -1.732 -4.966 1.00 77.06 172 ILE A C 1
ATOM 1277 O O . ILE A 1 172 ? 15.695 -0.776 -4.518 1.00 77.06 172 ILE A O 1
ATOM 1281 N N . ARG A 1 173 ? 17.483 -2.131 -4.430 1.00 75.69 173 ARG A N 1
ATOM 1282 C CA . ARG A 1 173 ? 18.144 -1.448 -3.304 1.00 75.69 173 ARG A CA 1
ATOM 1283 C C . ARG A 1 173 ? 18.469 0.003 -3.634 1.00 75.69 173 ARG A C 1
ATOM 1285 O O . ARG A 1 173 ? 18.072 0.874 -2.871 1.00 75.69 173 ARG A O 1
ATOM 1292 N N . LYS A 1 174 ? 19.089 0.268 -4.789 1.00 81.19 174 LYS A N 1
ATOM 1293 C CA . LYS A 1 174 ? 19.369 1.639 -5.244 1.00 81.19 174 LYS A CA 1
ATOM 1294 C C . LYS A 1 174 ? 18.082 2.464 -5.363 1.00 81.19 174 LYS A C 1
ATOM 1296 O O . LYS A 1 174 ? 18.027 3.593 -4.902 1.00 81.19 174 LYS A O 1
ATOM 1301 N N . LEU A 1 175 ? 17.001 1.906 -5.910 1.00 83.38 175 LEU A N 1
ATOM 1302 C CA . LEU A 1 175 ? 15.719 2.619 -5.988 1.00 83.38 175 LEU A CA 1
ATOM 1303 C C . LEU A 1 175 ? 15.191 3.005 -4.594 1.00 83.38 175 LEU A C 1
ATOM 1305 O O . LEU A 1 175 ? 14.747 4.137 -4.398 1.00 83.38 175 LEU A O 1
ATOM 1309 N N . VAL A 1 176 ? 15.295 2.104 -3.613 1.00 75.44 176 VAL A N 1
ATOM 1310 C CA . VAL A 1 176 ? 14.921 2.389 -2.217 1.00 75.44 176 VAL A CA 1
ATOM 1311 C C . VAL A 1 176 ? 15.825 3.462 -1.601 1.00 75.44 176 VAL A C 1
ATOM 1313 O O . VAL A 1 176 ? 15.318 4.399 -0.988 1.00 75.44 176 VAL A O 1
ATOM 1316 N N . GLU A 1 177 ? 17.144 3.365 -1.783 1.00 75.50 177 GLU A N 1
ATOM 1317 C CA . GLU A 1 177 ? 18.126 4.326 -1.255 1.00 75.50 177 GLU A CA 1
ATOM 1318 C C . GLU A 1 177 ? 17.903 5.747 -1.788 1.00 75.50 177 GLU A C 1
ATOM 1320 O O . GLU A 1 177 ? 18.018 6.716 -1.038 1.00 75.50 177 GLU A O 1
ATOM 1325 N N . HIS A 1 178 ? 17.509 5.883 -3.057 1.00 79.81 178 HIS A N 1
ATOM 1326 C CA . HIS A 1 178 ? 17.213 7.181 -3.673 1.00 79.81 178 HIS A CA 1
ATOM 1327 C C . HIS A 1 178 ? 15.800 7.706 -3.341 1.00 79.81 178 HIS A C 1
ATOM 1329 O O . HIS A 1 178 ? 15.430 8.818 -3.747 1.00 79.81 178 HIS A O 1
ATOM 1335 N N . GLY A 1 179 ? 15.027 6.949 -2.552 1.00 75.25 179 GLY A N 1
ATOM 1336 C CA . GLY A 1 179 ? 13.691 7.318 -2.087 1.00 75.25 179 GLY A CA 1
ATOM 1337 C C . GLY A 1 179 ? 12.646 7.293 -3.197 1.00 75.25 179 GLY A C 1
ATOM 1338 O O . GLY A 1 179 ? 11.756 8.138 -3.211 1.00 75.25 179 GLY A O 1
ATOM 1339 N N . VAL A 1 180 ? 12.784 6.377 -4.157 1.00 81.94 180 VAL A N 1
ATOM 1340 C CA . VAL A 1 180 ? 11.827 6.202 -5.252 1.00 81.94 180 VAL A CA 1
ATOM 1341 C C . VAL A 1 180 ? 10.521 5.646 -4.705 1.00 81.94 180 VAL A C 1
ATOM 1343 O O . VAL A 1 180 ? 10.512 4.674 -3.954 1.00 81.94 180 VAL A O 1
ATOM 1346 N N . ASN A 1 181 ? 9.409 6.240 -5.122 1.00 78.88 181 ASN A N 1
ATOM 1347 C CA . ASN A 1 181 ? 8.068 5.796 -4.753 1.00 78.88 181 ASN A CA 1
ATOM 1348 C C . ASN A 1 181 ? 7.358 5.101 -5.910 1.00 78.88 181 ASN A C 1
ATOM 1350 O O . ASN A 1 181 ? 6.516 4.243 -5.678 1.00 78.88 181 ASN A O 1
ATOM 1354 N N . VAL A 1 182 ? 7.695 5.468 -7.147 1.00 84.00 182 VAL A N 1
ATOM 1355 C CA . VAL A 1 182 ? 7.050 4.941 -8.349 1.00 84.00 182 VAL A CA 1
ATOM 1356 C C . VAL A 1 182 ? 8.112 4.560 -9.367 1.00 84.00 182 VAL A C 1
ATOM 1358 O O . VAL A 1 182 ? 9.024 5.334 -9.634 1.00 84.00 182 VAL A O 1
ATOM 1361 N N . VAL A 1 183 ? 7.990 3.385 -9.970 1.00 86.75 183 VAL A N 1
ATOM 1362 C CA . VAL A 1 183 ? 8.811 2.930 -11.091 1.00 86.75 183 VAL A CA 1
ATOM 1363 C C . VAL A 1 183 ? 7.948 2.875 -12.342 1.00 86.75 183 VAL A C 1
ATOM 1365 O O . VAL A 1 183 ? 6.973 2.134 -12.387 1.00 86.75 183 VAL A O 1
ATOM 1368 N N . ALA A 1 184 ? 8.332 3.606 -13.382 1.00 87.94 184 ALA A N 1
ATOM 1369 C CA . ALA A 1 184 ? 7.707 3.545 -14.695 1.00 87.94 184 ALA A CA 1
ATOM 1370 C C . ALA A 1 184 ? 8.552 2.704 -15.660 1.00 87.94 184 ALA A C 1
ATOM 1372 O O . ALA A 1 184 ? 9.741 2.963 -15.862 1.00 87.94 184 ALA A O 1
ATOM 1373 N N . THR A 1 185 ? 7.946 1.692 -16.276 1.00 86.00 185 THR A N 1
ATOM 1374 C CA . THR A 1 185 ? 8.620 0.812 -17.242 1.00 86.00 185 THR A CA 1
ATOM 1375 C C . THR A 1 185 ? 7.643 0.275 -18.283 1.00 86.00 185 THR A C 1
ATOM 1377 O O . THR A 1 185 ? 6.440 0.297 -18.079 1.00 86.00 185 THR A O 1
ATOM 1380 N N . THR A 1 186 ? 8.137 -0.208 -19.418 1.00 82.31 186 THR A N 1
ATOM 1381 C CA . THR A 1 186 ? 7.293 -0.791 -20.478 1.00 82.31 186 THR A CA 1
ATOM 1382 C C . THR A 1 186 ? 6.879 -2.233 -20.197 1.00 82.31 186 THR A C 1
ATOM 1384 O O . THR A 1 186 ? 5.881 -2.701 -20.735 1.00 82.31 186 THR A O 1
ATOM 1387 N N . ALA A 1 187 ? 7.644 -2.952 -19.372 1.00 78.75 187 ALA A N 1
ATOM 1388 C CA . ALA A 1 187 ? 7.342 -4.316 -18.953 1.00 78.75 187 ALA A CA 1
ATOM 1389 C C . ALA A 1 187 ? 8.129 -4.668 -17.686 1.00 78.75 187 ALA A C 1
ATOM 1391 O O . ALA A 1 187 ? 9.273 -4.241 -17.526 1.00 78.75 187 ALA A O 1
ATOM 1392 N N . ILE A 1 188 ? 7.556 -5.498 -16.819 1.00 77.75 188 ILE A N 1
ATOM 1393 C CA . ILE A 1 188 ? 8.215 -6.032 -15.624 1.00 77.75 188 ILE A CA 1
AT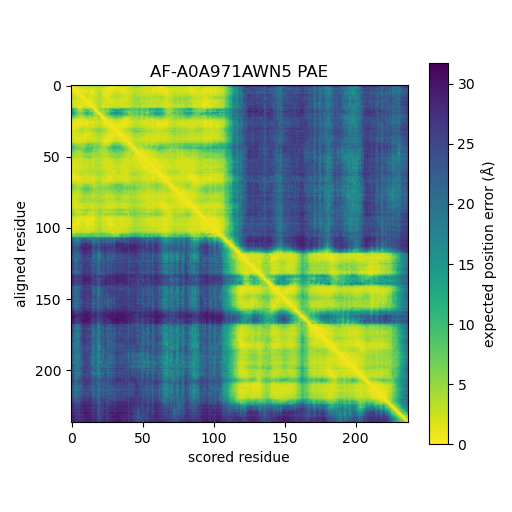OM 1394 C C . ILE A 1 188 ? 7.806 -7.492 -15.420 1.00 77.75 188 ILE A C 1
ATOM 1396 O O . ILE A 1 188 ? 6.702 -7.884 -15.793 1.00 77.75 188 ILE A O 1
ATOM 1400 N N . THR A 1 189 ? 8.684 -8.303 -14.832 1.00 75.12 189 THR A N 1
ATOM 1401 C CA . THR A 1 189 ? 8.347 -9.684 -14.466 1.00 75.12 189 THR A CA 1
ATOM 1402 C C . THR A 1 189 ? 7.538 -9.722 -13.158 1.00 75.12 189 THR A C 1
ATOM 1404 O O . THR A 1 189 ? 7.779 -8.887 -12.277 1.00 75.12 189 THR A O 1
ATOM 1407 N N . PRO A 1 190 ? 6.626 -10.696 -12.966 1.00 71.81 190 PRO A N 1
ATOM 1408 C CA . PRO A 1 190 ? 5.833 -10.793 -11.736 1.00 71.81 190 PRO A CA 1
ATOM 1409 C C . PRO A 1 190 ? 6.666 -10.854 -10.438 1.00 71.81 190 PRO A C 1
ATOM 1411 O O . PRO A 1 190 ? 6.345 -10.110 -9.511 1.00 71.81 190 PRO A O 1
ATOM 1414 N N . PRO A 1 191 ? 7.781 -11.618 -10.353 1.00 72.50 191 PRO A N 1
ATOM 1415 C CA . PRO A 1 191 ? 8.616 -11.629 -9.147 1.00 72.50 191 PRO A CA 1
ATOM 1416 C C . PRO A 1 191 ? 9.253 -10.268 -8.826 1.00 72.50 191 PRO A C 1
ATOM 1418 O O . PRO A 1 191 ? 9.310 -9.869 -7.664 1.00 72.50 191 PRO A O 1
ATOM 1421 N N . CYS A 1 192 ? 9.708 -9.527 -9.844 1.00 72.50 192 CYS A N 1
ATOM 1422 C CA . CYS A 1 192 ? 10.266 -8.184 -9.658 1.00 72.50 192 CYS A CA 1
ATOM 1423 C C . CYS A 1 192 ? 9.190 -7.185 -9.219 1.00 72.50 192 CYS A C 1
ATOM 1425 O O . CYS A 1 192 ? 9.439 -6.354 -8.348 1.00 72.50 192 CYS A O 1
ATOM 1427 N N . CYS A 1 193 ? 7.988 -7.292 -9.785 1.00 72.75 193 CYS A N 1
ATOM 1428 C CA . CYS A 1 193 ? 6.844 -6.475 -9.399 1.00 72.75 193 CYS A CA 1
ATOM 1429 C C . CYS A 1 193 ? 6.461 -6.707 -7.927 1.00 72.75 193 CYS A C 1
ATOM 1431 O O . CYS A 1 193 ? 6.380 -5.756 -7.149 1.00 72.75 193 CYS A O 1
ATOM 1433 N N . GLN A 1 194 ? 6.359 -7.973 -7.507 1.00 66.25 194 GLN A N 1
ATOM 1434 C CA . GLN A 1 194 ? 6.064 -8.342 -6.120 1.00 66.25 194 GLN A CA 1
ATOM 1435 C C . GLN A 1 194 ? 7.142 -7.848 -5.137 1.00 66.25 194 GLN A C 1
ATOM 1437 O O . GLN A 1 194 ? 6.826 -7.388 -4.033 1.00 66.25 194 GLN A O 1
ATOM 1442 N N . ALA A 1 195 ? 8.418 -7.894 -5.536 1.00 70.81 195 ALA A N 1
ATOM 1443 C CA . ALA A 1 195 ? 9.521 -7.372 -4.733 1.00 70.81 195 ALA A CA 1
ATOM 1444 C C . ALA A 1 195 ? 9.440 -5.845 -4.542 1.00 70.81 195 ALA A C 1
ATOM 1446 O O . ALA A 1 195 ? 9.622 -5.362 -3.424 1.00 70.81 195 ALA A O 1
ATOM 1447 N N . LEU A 1 196 ? 9.118 -5.085 -5.594 1.00 74.38 196 LEU A N 1
ATOM 1448 C CA . LEU A 1 196 ? 8.955 -3.626 -5.521 1.00 74.38 196 LEU A CA 1
ATOM 1449 C C . LEU A 1 196 ? 7.766 -3.225 -4.633 1.00 74.38 196 LEU A C 1
ATOM 1451 O O . LEU A 1 196 ? 7.922 -2.403 -3.725 1.00 74.38 196 LEU A O 1
ATOM 1455 N N . TRP A 1 197 ? 6.614 -3.884 -4.780 1.00 66.94 197 TRP A N 1
ATOM 1456 C CA . TRP A 1 197 ? 5.448 -3.635 -3.922 1.00 66.94 197 TRP A CA 1
ATOM 1457 C C . TRP A 1 197 ? 5.719 -3.944 -2.447 1.00 66.94 197 TRP A C 1
ATOM 1459 O O . TRP A 1 197 ? 5.337 -3.176 -1.552 1.00 66.94 197 TRP A O 1
ATOM 1469 N N . SER A 1 198 ? 6.468 -5.016 -2.171 1.00 59.91 198 SER A N 1
ATOM 1470 C CA . SER A 1 198 ? 6.898 -5.358 -0.809 1.00 59.91 198 SER A CA 1
ATOM 1471 C C . SER A 1 198 ? 7.653 -4.208 -0.133 1.00 59.91 198 SER A C 1
ATOM 1473 O O . SER A 1 198 ? 7.518 -4.019 1.083 1.00 59.91 198 SER A O 1
ATOM 1475 N N . LEU A 1 199 ? 8.350 -3.389 -0.927 1.00 67.00 199 LEU A N 1
ATOM 1476 C CA . LEU A 1 199 ? 9.169 -2.248 -0.515 1.00 67.00 199 LEU A CA 1
ATOM 1477 C C . LEU A 1 199 ? 8.460 -0.888 -0.608 1.00 67.00 199 LEU A C 1
ATOM 1479 O O . LEU A 1 199 ? 9.080 0.122 -0.311 1.00 67.00 199 LEU A O 1
ATOM 1483 N N . ALA A 1 200 ? 7.154 -0.862 -0.907 1.00 63.91 200 ALA A N 1
ATOM 1484 C CA . ALA A 1 200 ? 6.363 0.373 -1.067 1.00 63.91 200 ALA A CA 1
ATOM 1485 C C . ALA A 1 200 ? 6.754 1.196 -2.304 1.00 63.91 200 ALA A C 1
ATOM 1487 O O . ALA A 1 200 ? 6.621 2.418 -2.298 1.00 63.91 200 ALA A O 1
ATOM 1488 N N . ILE A 1 201 ? 7.234 0.517 -3.347 1.00 75.56 201 ILE A N 1
ATOM 1489 C CA . ILE A 1 201 ? 7.482 1.117 -4.651 1.00 75.56 201 ILE A CA 1
ATOM 1490 C C . ILE A 1 201 ? 6.366 0.656 -5.586 1.00 75.56 201 ILE A C 1
ATOM 1492 O O . ILE A 1 201 ? 6.244 -0.538 -5.871 1.00 75.56 201 ILE A O 1
ATOM 1496 N N . ASP A 1 202 ? 5.550 1.596 -6.050 1.00 74.00 202 ASP A N 1
ATOM 1497 C CA . ASP A 1 202 ? 4.518 1.333 -7.046 1.00 74.00 202 ASP A CA 1
ATOM 1498 C C . ASP A 1 202 ? 5.151 1.136 -8.423 1.00 74.00 202 ASP A C 1
ATOM 1500 O O . ASP A 1 202 ? 6.194 1.709 -8.734 1.00 74.00 202 ASP A O 1
ATOM 1504 N N . VAL A 1 203 ? 4.526 0.320 -9.269 1.00 76.56 203 VAL A N 1
ATOM 1505 C CA . VAL A 1 203 ? 5.033 0.033 -10.614 1.00 76.56 203 VAL A CA 1
ATOM 1506 C C . VAL A 1 203 ? 3.977 0.393 -11.634 1.00 76.56 203 VAL A C 1
ATOM 1508 O O . VAL A 1 203 ? 2.879 -0.148 -11.603 1.00 76.56 203 VAL A O 1
ATOM 1511 N N . VAL A 1 204 ? 4.328 1.268 -12.564 1.00 81.44 204 VAL A N 1
ATOM 1512 C CA . VAL A 1 204 ? 3.443 1.746 -13.617 1.00 81.44 204 VAL A CA 1
ATOM 1513 C C . VAL A 1 204 ? 3.950 1.265 -14.967 1.00 81.44 204 VAL A C 1
ATOM 1515 O O . VAL A 1 204 ? 5.110 1.486 -15.329 1.00 81.44 204 VAL A O 1
ATOM 1518 N N . ILE A 1 205 ? 3.065 0.605 -15.714 1.00 80.56 205 ILE A N 1
ATOM 1519 C CA . ILE A 1 205 ? 3.369 0.150 -17.067 1.00 80.56 205 ILE A CA 1
ATOM 1520 C C . ILE A 1 205 ? 3.035 1.261 -18.055 1.00 80.56 205 ILE A C 1
ATOM 1522 O O . ILE A 1 205 ? 1.881 1.659 -18.207 1.00 80.56 205 ILE A O 1
ATOM 1526 N N . VAL A 1 206 ? 4.062 1.771 -18.728 1.00 82.31 206 VAL A N 1
ATOM 1527 C CA . VAL A 1 206 ? 3.942 2.861 -19.699 1.00 82.31 206 VAL A CA 1
ATOM 1528 C C . VAL A 1 206 ? 4.040 2.329 -21.120 1.00 82.31 206 VAL A C 1
ATOM 1530 O O . VAL A 1 206 ? 4.756 1.366 -21.401 1.00 82.31 206 VAL A O 1
ATOM 1533 N N . LYS A 1 207 ? 3.329 2.967 -22.052 1.00 76.38 207 LYS A N 1
ATOM 1534 C CA . LYS A 1 207 ? 3.463 2.638 -23.474 1.00 76.38 207 LYS A CA 1
ATOM 1535 C C . LYS A 1 207 ? 4.864 3.030 -23.951 1.00 76.38 207 LYS A C 1
ATOM 1537 O O . LYS A 1 207 ? 5.354 4.111 -23.629 1.00 76.38 207 LYS A O 1
ATOM 1542 N N . GLY A 1 208 ? 5.500 2.150 -24.724 1.00 73.06 208 GLY A N 1
ATOM 1543 C CA . GLY A 1 208 ? 6.773 2.460 -25.377 1.00 73.06 208 GLY A CA 1
ATOM 1544 C C . GLY A 1 208 ? 6.638 3.627 -26.364 1.00 73.06 208 GLY A C 1
ATOM 1545 O O . GLY A 1 208 ? 5.541 3.928 -26.835 1.00 73.06 208 GLY A O 1
ATOM 1546 N N . GLY A 1 209 ? 7.760 4.276 -26.684 1.00 79.88 209 GLY A N 1
ATOM 1547 C CA . GLY A 1 209 ? 7.789 5.420 -27.606 1.00 79.88 209 GLY A CA 1
ATOM 1548 C C . GLY A 1 209 ? 7.562 6.788 -26.951 1.00 79.88 209 GLY A C 1
ATOM 1549 O O . GLY A 1 209 ? 7.339 7.763 -27.662 1.00 79.88 209 GLY A O 1
ATOM 1550 N N . ALA A 1 210 ? 7.631 6.870 -25.621 1.00 86.44 210 ALA A N 1
ATOM 1551 C CA . ALA A 1 210 ? 7.697 8.127 -24.881 1.00 86.44 210 ALA A CA 1
ATOM 1552 C C . ALA A 1 210 ? 9.129 8.400 -24.387 1.00 86.44 210 ALA A C 1
ATOM 1554 O O . ALA A 1 210 ? 9.935 7.473 -24.250 1.00 86.44 210 ALA A O 1
ATOM 1555 N N . THR A 1 211 ? 9.441 9.662 -24.095 1.00 91.69 211 THR A N 1
ATOM 1556 C CA . THR A 1 211 ? 10.661 10.046 -23.366 1.00 91.69 211 THR A CA 1
ATOM 1557 C C . THR A 1 211 ? 10.428 10.053 -21.856 1.00 91.69 211 THR A C 1
ATOM 1559 O O . THR A 1 211 ? 9.285 10.121 -21.395 1.00 91.69 211 THR A O 1
ATOM 1562 N N . VAL A 1 212 ? 11.505 10.028 -21.068 1.00 90.44 212 VAL A N 1
ATOM 1563 C CA . VAL A 1 212 ? 11.435 10.150 -19.601 1.00 90.44 212 VAL A CA 1
ATOM 1564 C C . VAL A 1 212 ? 10.639 11.394 -19.193 1.00 90.44 212 VAL A C 1
ATOM 1566 O O . VAL A 1 212 ? 9.714 11.292 -18.390 1.00 90.44 212 VAL A O 1
ATOM 1569 N N . ALA A 1 213 ? 10.914 12.552 -19.800 1.00 90.44 213 ALA A N 1
ATOM 1570 C CA . ALA A 1 213 ? 10.185 13.792 -19.536 1.00 90.44 213 ALA A CA 1
ATOM 1571 C C . ALA A 1 213 ? 8.677 13.660 -19.795 1.00 90.44 213 ALA A C 1
ATOM 1573 O O . ALA A 1 213 ? 7.868 14.124 -18.995 1.00 90.44 213 ALA A O 1
ATOM 1574 N N . GLN A 1 214 ? 8.287 13.011 -20.896 1.00 89.44 214 GLN A N 1
ATOM 1575 C CA . GLN A 1 214 ? 6.878 12.813 -21.239 1.00 89.44 214 GLN A CA 1
ATOM 1576 C C . GLN A 1 214 ? 6.169 11.899 -20.238 1.00 89.44 214 GLN A C 1
ATOM 1578 O O . GLN A 1 214 ? 5.025 12.169 -19.883 1.00 89.44 214 GLN A O 1
ATOM 1583 N N . VAL A 1 215 ? 6.845 10.853 -19.756 1.00 88.50 215 VAL A N 1
ATOM 1584 C CA . VAL A 1 215 ? 6.316 9.972 -18.705 1.00 88.50 215 VAL A CA 1
ATOM 1585 C C . VAL A 1 215 ? 6.123 10.736 -17.398 1.00 88.50 215 VAL A C 1
ATOM 1587 O O . VAL A 1 215 ? 5.069 10.626 -16.781 1.00 88.50 215 VAL A O 1
ATOM 1590 N N . VAL A 1 216 ? 7.095 11.553 -16.989 1.00 88.25 216 VAL A N 1
ATOM 1591 C CA . VAL A 1 216 ? 6.989 12.368 -15.767 1.00 88.25 216 VAL A CA 1
ATOM 1592 C C . VAL A 1 216 ? 5.866 13.404 -15.882 1.00 88.25 216 VAL A C 1
ATOM 1594 O O . VAL A 1 216 ? 5.126 13.625 -14.928 1.00 88.25 216 VAL A O 1
ATOM 1597 N N . GLU A 1 217 ? 5.678 14.017 -17.050 1.00 86.50 217 GLU A N 1
ATOM 1598 C CA . GLU A 1 217 ? 4.559 14.937 -17.280 1.00 86.50 217 GLU A CA 1
ATOM 1599 C C . GLU A 1 217 ? 3.200 14.225 -17.242 1.00 86.50 217 GLU A C 1
ATOM 1601 O O . GLU A 1 217 ? 2.268 14.727 -16.615 1.00 86.50 217 GLU A O 1
ATOM 1606 N N . GLN A 1 218 ? 3.089 13.030 -17.826 1.00 83.69 218 GLN A N 1
ATOM 1607 C CA . GLN A 1 218 ? 1.888 12.197 -17.693 1.00 83.69 218 GLN A CA 1
ATOM 1608 C C . GLN A 1 218 ? 1.640 11.808 -16.229 1.00 83.69 218 GLN A C 1
ATOM 1610 O O . GLN A 1 218 ? 0.498 11.813 -15.775 1.00 83.69 218 GLN A O 1
ATOM 1615 N N . PHE A 1 219 ? 2.701 11.532 -15.462 1.00 82.88 219 PHE A N 1
ATOM 1616 C CA . PHE A 1 219 ? 2.604 11.211 -14.037 1.00 82.88 219 PHE A CA 1
ATOM 1617 C C . PHE A 1 219 ? 2.030 12.385 -13.242 1.00 82.88 219 PHE A C 1
ATOM 1619 O O . PHE A 1 219 ? 1.087 12.215 -12.475 1.00 82.88 219 PHE A O 1
ATOM 1626 N N . LYS A 1 220 ? 2.540 13.597 -13.487 1.00 79.12 220 LYS A N 1
ATOM 1627 C CA . LYS A 1 220 ? 2.059 14.835 -12.852 1.00 79.12 220 LYS A CA 1
ATOM 1628 C C . LYS A 1 220 ? 0.590 15.125 -13.154 1.00 79.12 220 LYS A C 1
ATOM 1630 O O . LYS A 1 220 ? -0.087 15.735 -12.333 1.00 79.12 220 LYS A O 1
ATOM 1635 N N . ARG A 1 221 ? 0.108 14.711 -14.327 1.00 76.25 221 ARG A N 1
ATOM 1636 C CA . ARG A 1 221 ? -1.287 14.882 -14.760 1.00 76.25 221 ARG A CA 1
ATOM 1637 C C . ARG A 1 221 ? -2.215 13.759 -14.293 1.00 76.25 221 ARG A C 1
ATOM 1639 O O . ARG A 1 221 ? -3.417 13.865 -14.508 1.00 76.25 221 ARG A O 1
ATOM 1646 N N . GLY A 1 222 ? -1.681 12.703 -13.673 1.00 71.56 222 GLY A N 1
ATOM 1647 C CA . GLY A 1 222 ? -2.450 11.503 -13.332 1.00 71.56 222 GLY A CA 1
ATOM 1648 C C . GLY A 1 222 ? -2.900 10.701 -14.561 1.00 71.56 222 GLY A C 1
ATOM 1649 O O . GLY A 1 222 ? -3.875 9.964 -14.489 1.00 71.56 222 GLY A O 1
ATOM 1650 N N . GLU A 1 223 ? -2.222 10.869 -15.700 1.00 70.75 223 GLU A N 1
ATOM 1651 C CA . GLU A 1 223 ? -2.550 10.228 -16.984 1.00 70.75 223 GLU A CA 1
ATOM 1652 C C . GLU A 1 223 ? -1.805 8.904 -17.197 1.00 70.75 223 GLU A C 1
ATOM 1654 O O . GLU A 1 223 ? -2.140 8.139 -18.106 1.00 70.75 223 GLU A O 1
ATOM 1659 N N . LEU A 1 224 ? -0.778 8.623 -16.387 1.00 66.12 224 LEU A N 1
ATOM 1660 C CA . LEU A 1 224 ? -0.161 7.304 -16.396 1.00 66.12 224 LEU A CA 1
ATOM 1661 C C . LEU A 1 224 ? -1.166 6.287 -15.851 1.00 66.12 224 LEU A C 1
ATOM 1663 O O . LEU A 1 224 ? -1.732 6.491 -14.780 1.00 66.12 224 LEU A O 1
ATOM 1667 N N . GLY A 1 225 ? -1.389 5.211 -16.612 1.00 53.97 225 GLY A N 1
ATOM 1668 C CA . GLY A 1 225 ? -2.328 4.154 -16.242 1.00 53.97 225 GLY A CA 1
ATOM 1669 C C . GLY A 1 225 ? -2.070 3.625 -14.832 1.00 53.97 225 GLY A C 1
ATOM 1670 O O . GLY A 1 225 ? -0.935 3.649 -14.352 1.00 53.97 225 GLY A O 1
ATOM 1671 N N . GLU A 1 226 ? -3.130 3.156 -14.173 1.00 48.03 226 GLU A N 1
ATOM 1672 C CA . GLU A 1 226 ? -3.032 2.591 -12.828 1.00 48.03 226 GLU A CA 1
ATOM 1673 C C . GLU A 1 226 ? -1.925 1.519 -12.770 1.00 48.03 226 GLU A C 1
ATOM 1675 O O . GLU A 1 226 ? -1.755 0.775 -13.747 1.00 48.03 226 GLU A O 1
ATOM 1680 N N . PRO A 1 227 ? -1.162 1.430 -11.659 1.00 50.88 227 PRO A N 1
ATOM 1681 C CA . PRO A 1 227 ? -0.170 0.386 -11.453 1.00 50.88 227 PRO A CA 1
ATOM 1682 C C . PRO A 1 227 ? -0.760 -0.967 -11.834 1.00 50.88 227 PRO A C 1
ATOM 1684 O O . PRO A 1 227 ? -1.724 -1.421 -11.218 1.00 50.88 227 PRO A O 1
ATOM 1687 N N . GLN A 1 228 ? -0.241 -1.580 -12.898 1.00 42.59 228 GLN A N 1
ATOM 1688 C CA . GLN A 1 228 ? -0.870 -2.767 -13.455 1.00 42.59 228 GLN A CA 1
ATOM 1689 C C . GLN A 1 228 ? -0.735 -3.882 -12.415 1.00 42.59 228 GLN A C 1
ATOM 1691 O O . GLN A 1 228 ? 0.363 -4.385 -12.169 1.00 42.59 228 GLN A O 1
ATOM 1696 N N . ALA A 1 229 ? -1.849 -4.244 -11.778 1.00 37.72 229 ALA A N 1
ATOM 1697 C CA . ALA A 1 229 ? -1.945 -5.404 -10.911 1.00 37.72 229 ALA A CA 1
ATOM 1698 C C . ALA A 1 229 ? -1.796 -6.650 -11.792 1.00 37.72 229 ALA A C 1
ATOM 1700 O O . ALA A 1 229 ? -2.781 -7.256 -12.204 1.00 37.72 229 ALA A O 1
ATOM 1701 N N . MET A 1 230 ? -0.562 -6.997 -12.162 1.00 32.62 230 MET A N 1
ATOM 1702 C CA . MET A 1 230 ? -0.291 -8.224 -12.896 1.00 32.62 230 MET A CA 1
ATOM 1703 C C . MET A 1 230 ? -0.507 -9.384 -11.925 1.00 32.62 230 MET A C 1
ATOM 1705 O O . MET A 1 230 ? 0.364 -9.765 -11.144 1.00 32.62 230 MET A O 1
ATOM 1709 N N . TRP A 1 231 ? -1.741 -9.870 -11.921 1.00 32.22 231 TRP A N 1
ATOM 1710 C CA . TRP A 1 231 ? -2.176 -11.050 -11.202 1.00 32.22 231 TRP A CA 1
ATOM 1711 C C . TRP A 1 231 ? -1.418 -12.263 -11.758 1.00 32.22 231 TRP A C 1
ATOM 1713 O O . TRP A 1 231 ? -1.364 -12.425 -12.981 1.00 32.22 231 TRP A O 1
ATOM 1723 N N . PRO A 1 232 ? -0.833 -13.136 -10.919 1.00 35.03 232 PRO A N 1
ATOM 1724 C CA . PRO A 1 232 ? -0.244 -14.385 -11.387 1.00 35.03 232 PRO A CA 1
ATOM 1725 C C . PRO A 1 232 ? -1.383 -15.324 -11.815 1.00 35.03 232 PRO A C 1
ATOM 1727 O O . PRO A 1 232 ? -1.868 -16.142 -11.040 1.00 35.03 232 PRO A O 1
ATOM 1730 N N . GLY A 1 233 ? -1.886 -15.140 -13.034 1.00 35.34 233 GLY A N 1
ATOM 1731 C CA . GLY A 1 233 ? -2.984 -15.928 -13.593 1.00 35.34 233 GLY A CA 1
ATOM 1732 C C . GLY A 1 233 ? -3.299 -15.666 -15.066 1.00 35.34 233 GLY A C 1
ATOM 1733 O O . GLY A 1 233 ? -3.927 -16.516 -15.687 1.00 35.34 233 GLY A O 1
ATOM 1734 N N . GLU A 1 234 ? -2.833 -14.565 -15.659 1.00 32.50 234 GLU A N 1
ATOM 1735 C CA . GLU A 1 234 ? -2.944 -14.338 -17.108 1.00 32.50 234 GLU A CA 1
ATOM 1736 C C . GLU A 1 234 ? -1.611 -14.608 -17.813 1.00 32.50 234 GLU A C 1
ATOM 1738 O O . GLU A 1 234 ? -0.949 -13.718 -18.345 1.00 32.50 234 GLU A O 1
ATOM 1743 N N . GLU A 1 235 ? -1.224 -15.886 -17.854 1.00 31.97 235 GLU A N 1
ATOM 1744 C CA . GLU A 1 235 ? -0.469 -16.381 -19.005 1.00 31.97 235 GLU A CA 1
ATOM 1745 C C . GLU A 1 235 ? -1.396 -16.288 -20.221 1.00 31.97 235 GLU A C 1
ATOM 1747 O O . GLU A 1 235 ? -2.350 -17.055 -20.371 1.00 31.97 235 GLU A O 1
ATOM 1752 N N . SER A 1 236 ? -1.145 -15.289 -21.067 1.00 33.91 236 SER A N 1
ATOM 1753 C CA . SER A 1 236 ? -1.796 -15.171 -22.367 1.00 33.91 236 SER A CA 1
ATOM 1754 C C . SER A 1 236 ? -1.469 -16.412 -23.200 1.00 33.91 236 SER A C 1
ATOM 1756 O O . SER A 1 236 ? -0.308 -16.664 -23.525 1.00 33.91 236 SER A O 1
ATOM 1758 N N . ARG A 1 237 ? -2.514 -17.186 -23.499 1.00 30.47 237 ARG A N 1
ATOM 1759 C CA . ARG A 1 237 ? -2.563 -18.098 -24.646 1.00 30.47 237 ARG A CA 1
ATOM 1760 C C . ARG A 1 237 ? -2.481 -17.330 -25.959 1.00 30.47 237 ARG A C 1
ATOM 1762 O O . ARG A 1 237 ? -2.990 -16.188 -25.995 1.00 30.47 237 ARG A O 1
#

Secondary structure (DSSP, 8-state):
-EEEEEESSSSTTSBB-SBTTT-SEEEEEETTT--EEEEE----SSHHHHHHHHHHHHHHTT-SEEE-SB--HHHHHHHHHTT-EEE----S-BHHHHHHHHHTT-S--GGG--SSPPEEEEEESSSSTTSBBPS-TTT-SEEEEE-TTT--EEEEE-PPPPTT----HHHHHHHHHTTEEEEEES---HHHHHHHHHTT-EEEE--SS-BHHHHHHHHHTT-SPP-----TT----